Protein AF-A0A819NCM3-F1 (afdb_monomer_lite)

Radius of gyration: 20.57 Å; chains: 1; bounding box: 69×22×45 Å

pLDDT: mean 79.51, std 19.95, range [31.66, 98.12]

Secondary structure (DSSP, 8-state):
----HHHHHHHHHHHHHHHHHHHHHHHTT--S-S---------------HHHHHHHHHHHHHHHHHH-GGGHHHHHHHHHHHHHHS-HHHHHHHHHHHHHHHHHHHHHHHHHHHTT--TT-THHHHHHHHHHHHHHHHHHSHHHHHHHHHHTTHHHHHHHHHHHHHHHHHHTT--PPPTHHHHHHHHHHHHHHHHHHTT-

Sequence (200 aa):
LWDKPYLLKDHATKIINNILSILSHILSGETQKQIQEEEEEQQQQTFVSLEFFDNFINSIILKILDKLPDTIYKISELILTIIHHNDIKWCENFLEIIFNDIKTNYLLLIDLLNQQIFLNNHQNSLLFNRILLILLLFKEIPFPCLRITKKYSLINYFSILIHHTTKYLIQFNQKISPKWLTLIFLYIDLYENISLITKN

Structure (mmCIF, N/CA/C/O backbone):
data_AF-A0A819NCM3-F1
#
_entry.id   AF-A0A819NCM3-F1
#
loop_
_atom_site.group_PDB
_atom_site.id
_atom_site.type_symbol
_atom_site.label_atom_id
_atom_site.label_alt_id
_atom_site.label_comp_id
_atom_site.label_asym_id
_atom_site.label_entity_id
_atom_site.label_seq_id
_atom_site.pdbx_PDB_ins_code
_atom_site.Cartn_x
_atom_site.Cartn_y
_atom_site.Cartn_z
_atom_site.occupancy
_atom_site.B_iso_or_equiv
_atom_site.auth_seq_id
_atom_site.auth_comp_id
_atom_site.auth_asym_id
_atom_site.auth_atom_id
_atom_site.pdbx_PDB_model_num
ATOM 1 N N . LEU A 1 1 ? 24.711 3.964 20.908 1.00 43.12 1 LEU A N 1
ATOM 2 C CA . LEU A 1 1 ? 24.728 4.631 19.580 1.00 43.12 1 LEU A CA 1
ATOM 3 C C . LEU A 1 1 ? 23.326 4.794 18.956 1.00 43.12 1 LEU A C 1
ATOM 5 O O . LEU A 1 1 ? 23.245 5.199 17.806 1.00 43.12 1 LEU A O 1
ATOM 9 N N . TRP A 1 2 ? 22.230 4.577 19.703 1.00 33.44 2 TRP A N 1
ATOM 10 C CA . TRP A 1 2 ? 20.859 4.510 19.161 1.00 33.44 2 TRP A CA 1
ATOM 11 C C . TRP A 1 2 ? 19.913 5.646 19.620 1.00 33.44 2 TRP A C 1
ATOM 13 O O . TRP A 1 2 ? 18.722 5.578 19.351 1.00 33.44 2 TRP A O 1
ATOM 23 N N . ASP A 1 3 ? 20.419 6.715 20.250 1.00 38.44 3 ASP A N 1
ATOM 24 C CA . ASP A 1 3 ? 19.575 7.736 20.917 1.00 38.44 3 ASP A CA 1
ATOM 25 C C . ASP A 1 3 ? 19.406 9.061 20.149 1.00 38.44 3 ASP A C 1
ATOM 27 O O . ASP A 1 3 ? 19.014 10.080 20.717 1.00 38.44 3 ASP A O 1
ATOM 31 N N . LYS A 1 4 ? 19.730 9.103 18.851 1.00 44.00 4 LYS A N 1
ATOM 32 C CA . LYS A 1 4 ? 19.689 10.348 18.060 1.00 44.00 4 LYS A CA 1
ATOM 33 C C . LYS A 1 4 ? 18.962 10.141 16.725 1.00 44.00 4 LYS A C 1
ATOM 35 O O . LYS A 1 4 ? 19.617 9.877 15.716 1.00 44.00 4 LYS A O 1
ATOM 40 N N . PRO A 1 5 ? 17.623 10.284 16.686 1.00 50.31 5 PRO A N 1
ATOM 41 C CA . PRO A 1 5 ? 16.824 10.055 15.475 1.00 50.31 5 PRO A CA 1
ATOM 42 C C . PRO A 1 5 ? 17.210 10.969 14.298 1.00 50.31 5 PRO A C 1
ATOM 44 O O . PRO A 1 5 ? 17.092 10.565 13.145 1.00 50.31 5 PRO A O 1
ATOM 47 N N . TYR A 1 6 ? 17.753 12.161 14.571 1.00 53.78 6 TYR A N 1
ATOM 48 C CA . TYR A 1 6 ? 18.270 13.072 13.543 1.00 53.78 6 TYR A CA 1
ATOM 49 C C . TYR A 1 6 ? 19.524 12.535 12.835 1.00 53.78 6 TYR A C 1
ATOM 51 O O . TYR A 1 6 ? 19.621 12.637 11.618 1.00 53.78 6 TYR A O 1
ATOM 59 N N . LEU A 1 7 ? 20.437 11.875 13.558 1.00 55.22 7 LEU A N 1
ATOM 60 C CA . LEU A 1 7 ? 21.625 11.264 12.948 1.00 55.22 7 LEU A CA 1
ATOM 61 C C . LEU A 1 7 ? 21.254 10.071 12.065 1.00 55.22 7 LEU A C 1
ATOM 63 O O . LEU A 1 7 ? 21.847 9.891 11.006 1.00 55.22 7 LEU A O 1
ATOM 67 N N . LEU A 1 8 ? 20.251 9.283 12.471 1.00 57.38 8 LEU A N 1
ATOM 68 C CA . LEU A 1 8 ? 19.713 8.199 11.645 1.00 57.38 8 LEU A CA 1
ATOM 69 C C . LEU A 1 8 ? 19.095 8.736 10.349 1.00 57.38 8 LEU A C 1
ATOM 71 O O . LEU A 1 8 ? 19.326 8.173 9.280 1.00 57.38 8 LEU A O 1
ATOM 75 N N . LYS A 1 9 ? 18.349 9.843 10.438 1.00 62.84 9 LYS A N 1
ATOM 76 C CA . LYS A 1 9 ? 17.746 10.512 9.282 1.00 62.84 9 LYS A CA 1
ATOM 77 C C . LYS A 1 9 ? 18.804 11.058 8.324 1.00 62.84 9 LYS A C 1
ATOM 79 O O . LYS A 1 9 ? 18.693 10.826 7.121 1.00 62.84 9 LYS A O 1
ATOM 84 N N . ASP A 1 10 ? 19.843 11.713 8.835 1.00 68.06 10 ASP A N 1
ATOM 85 C CA . ASP A 1 10 ? 20.939 12.237 8.014 1.00 68.06 10 ASP A CA 1
ATOM 86 C C . ASP A 1 10 ? 21.739 11.115 7.351 1.00 68.06 10 ASP A C 1
ATOM 88 O O . ASP A 1 10 ? 22.035 11.187 6.159 1.00 68.06 10 ASP A O 1
ATOM 92 N N . HIS A 1 11 ? 22.045 10.042 8.086 1.00 66.31 11 HIS A N 1
ATOM 93 C CA . HIS A 1 11 ? 22.743 8.883 7.531 1.00 66.31 11 HIS A CA 1
ATOM 94 C C . HIS A 1 11 ? 21.926 8.176 6.455 1.00 66.31 11 HIS A C 1
ATOM 96 O O . HIS A 1 11 ? 22.455 7.889 5.386 1.00 66.31 11 HIS A O 1
ATOM 102 N N . ALA A 1 12 ? 20.643 7.923 6.694 1.00 61.25 12 ALA A N 1
ATOM 103 C CA . ALA A 1 12 ? 19.793 7.290 5.699 1.00 61.25 12 ALA A CA 1
ATOM 104 C C . ALA A 1 12 ? 19.570 8.181 4.479 1.00 61.25 12 ALA A C 1
ATOM 106 O O . ALA A 1 12 ? 19.588 7.691 3.357 1.00 61.25 12 ALA A O 1
ATOM 107 N N . THR A 1 13 ? 19.440 9.494 4.675 1.00 66.62 13 THR A N 1
ATOM 108 C CA . THR A 1 13 ? 19.369 10.444 3.563 1.00 66.62 13 THR A CA 1
ATOM 109 C C . THR A 1 13 ? 20.655 10.425 2.743 1.00 66.62 13 THR A C 1
ATOM 111 O O . THR A 1 13 ? 20.585 10.402 1.520 1.00 66.62 13 THR A O 1
ATOM 114 N N . LYS A 1 14 ? 21.826 10.370 3.391 1.00 71.69 14 LYS A N 1
ATOM 115 C CA . LYS A 1 14 ? 23.115 10.197 2.706 1.00 71.69 14 LYS A CA 1
ATOM 116 C C . LYS A 1 14 ? 23.195 8.867 1.961 1.00 71.69 14 LYS A C 1
ATOM 118 O O . LYS A 1 14 ? 23.654 8.859 0.831 1.00 71.69 14 LYS A O 1
ATOM 123 N N . ILE A 1 15 ? 22.721 7.767 2.547 1.00 70.00 15 ILE A N 1
ATOM 124 C CA . ILE A 1 15 ? 22.694 6.451 1.890 1.00 70.00 15 ILE A CA 1
ATOM 125 C C . ILE A 1 15 ? 21.784 6.479 0.658 1.00 70.00 15 ILE A C 1
ATOM 127 O O . ILE A 1 15 ? 22.209 6.050 -0.408 1.00 70.00 15 ILE A O 1
ATOM 131 N N . ILE A 1 16 ? 20.571 7.026 0.775 1.00 68.25 16 ILE A N 1
ATOM 132 C CA . ILE A 1 16 ? 19.628 7.157 -0.345 1.00 68.25 16 ILE A CA 1
ATOM 133 C C . ILE A 1 16 ? 20.226 8.043 -1.440 1.00 68.25 16 ILE A C 1
ATOM 135 O O . ILE A 1 16 ? 20.212 7.658 -2.603 1.00 68.25 16 ILE A O 1
ATOM 139 N N . ASN A 1 17 ? 20.805 9.190 -1.077 1.00 71.62 17 ASN A N 1
ATOM 140 C CA . ASN A 1 17 ? 21.459 10.082 -2.031 1.00 71.62 17 ASN A CA 1
ATOM 141 C C . ASN A 1 17 ? 22.676 9.419 -2.696 1.00 71.62 17 ASN A C 1
ATOM 143 O O . ASN A 1 17 ? 22.872 9.592 -3.892 1.00 71.62 17 ASN A O 1
ATOM 147 N N . ASN A 1 18 ? 23.471 8.642 -1.955 1.00 71.81 18 ASN A N 1
ATOM 148 C CA . ASN A 1 18 ? 24.594 7.890 -2.513 1.00 71.81 18 ASN A CA 1
ATOM 149 C C . ASN A 1 18 ? 24.108 6.809 -3.478 1.00 71.81 18 ASN A C 1
ATOM 151 O O . ASN A 1 18 ? 24.693 6.658 -4.541 1.00 71.81 18 ASN A O 1
ATOM 155 N N . ILE A 1 19 ? 23.032 6.087 -3.151 1.00 68.06 19 ILE A N 1
ATOM 156 C CA . ILE A 1 19 ? 22.431 5.106 -4.062 1.00 68.06 19 ILE A CA 1
ATOM 157 C C . ILE A 1 19 ? 21.901 5.803 -5.318 1.00 68.06 19 ILE A C 1
ATOM 159 O O . ILE A 1 19 ? 22.178 5.340 -6.416 1.00 68.06 19 ILE A O 1
ATOM 163 N N . LEU A 1 20 ? 21.194 6.928 -5.176 1.00 65.44 20 LEU A N 1
ATOM 164 C CA . LEU A 1 20 ? 20.716 7.729 -6.306 1.00 65.44 20 LEU A CA 1
ATOM 165 C C . LEU A 1 20 ? 21.871 8.236 -7.170 1.00 65.44 20 LEU A C 1
ATOM 167 O O . LEU A 1 20 ? 21.776 8.182 -8.388 1.00 65.44 20 LEU A O 1
ATOM 171 N N . SER A 1 21 ? 22.966 8.682 -6.554 1.00 6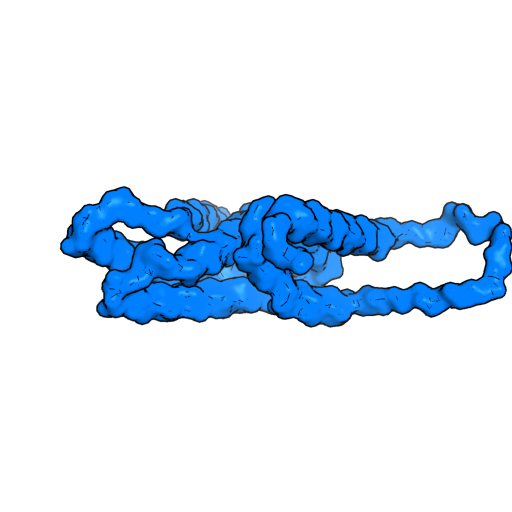8.69 21 SER A N 1
ATOM 172 C CA . SER A 1 21 ? 24.174 9.117 -7.257 1.00 68.69 21 SER A CA 1
ATOM 173 C C . SER A 1 21 ? 24.831 7.955 -8.004 1.00 68.69 21 SER A C 1
ATOM 175 O O . SER A 1 21 ? 25.064 8.067 -9.203 1.00 68.69 21 SER A O 1
ATOM 177 N N . ILE A 1 22 ? 25.051 6.815 -7.343 1.00 66.56 22 ILE A N 1
ATOM 178 C CA . ILE A 1 22 ? 25.608 5.606 -7.965 1.00 66.56 22 ILE A CA 1
ATOM 179 C C . ILE A 1 22 ? 24.730 5.154 -9.133 1.00 66.56 22 ILE A C 1
ATOM 181 O O . ILE A 1 22 ? 25.246 4.907 -10.217 1.00 66.56 22 ILE A O 1
ATOM 185 N N . LEU A 1 23 ? 23.409 5.108 -8.947 1.00 60.19 23 LEU A N 1
ATOM 186 C CA . LEU A 1 23 ? 22.478 4.793 -10.024 1.00 60.19 23 LEU A CA 1
ATOM 187 C C . LEU A 1 23 ? 22.585 5.829 -11.138 1.00 60.19 23 LEU A C 1
ATOM 189 O O . LEU A 1 23 ? 22.769 5.440 -12.277 1.00 60.19 23 LEU A O 1
ATOM 193 N N . SER A 1 24 ? 22.577 7.128 -10.842 1.00 61.88 24 SER A N 1
ATOM 194 C CA . SER A 1 24 ? 22.711 8.157 -11.878 1.00 61.88 24 SER A CA 1
ATOM 195 C C . SER A 1 24 ? 23.984 7.989 -12.712 1.00 61.88 24 SER A C 1
ATOM 197 O O . SER A 1 24 ? 23.899 8.115 -13.924 1.00 61.88 24 SER A O 1
ATOM 199 N N . HIS A 1 25 ? 25.109 7.604 -12.097 1.00 61.44 25 HIS A N 1
ATOM 200 C CA . HIS A 1 25 ? 26.375 7.330 -12.786 1.00 61.44 25 HIS A CA 1
ATOM 201 C C . HIS A 1 25 ? 26.352 6.032 -13.607 1.00 61.44 25 HIS A C 1
ATOM 203 O O . HIS A 1 25 ? 26.898 5.984 -14.705 1.00 61.44 25 HIS A O 1
ATOM 209 N N . ILE A 1 26 ? 25.713 4.976 -13.098 1.00 57.31 26 ILE A N 1
ATOM 210 C CA . ILE A 1 26 ? 25.532 3.713 -13.833 1.00 57.31 26 ILE A CA 1
ATOM 211 C C . ILE A 1 26 ? 24.613 3.927 -15.046 1.00 57.31 26 ILE A C 1
ATOM 213 O O . ILE A 1 26 ? 24.826 3.344 -16.106 1.00 57.31 26 ILE A O 1
ATOM 217 N N . LEU A 1 27 ? 23.595 4.771 -14.889 1.00 48.66 27 LEU A N 1
ATOM 218 C CA . LEU A 1 27 ? 22.534 5.007 -15.863 1.00 48.66 27 LEU A CA 1
ATOM 219 C C . LEU A 1 27 ? 22.903 6.073 -16.902 1.00 48.66 27 LEU A C 1
ATOM 221 O O . LEU A 1 27 ? 22.412 6.009 -18.027 1.00 48.66 27 LEU A O 1
ATOM 225 N N . SER A 1 28 ? 23.773 7.028 -16.559 1.00 48.69 28 SER A N 1
ATOM 226 C CA . SER A 1 28 ? 24.255 8.061 -17.481 1.00 48.69 28 SER A CA 1
ATOM 227 C C . SER A 1 28 ? 25.276 7.550 -18.492 1.00 48.69 28 SER A C 1
ATOM 229 O O . SER A 1 28 ? 25.555 8.274 -19.444 1.00 48.69 28 SER A O 1
ATOM 231 N N . GLY A 1 29 ? 25.797 6.326 -18.322 1.00 47.09 29 GLY A N 1
ATOM 232 C CA . GLY A 1 29 ? 26.704 5.693 -19.274 1.00 47.09 29 GLY A CA 1
ATOM 233 C C . GLY A 1 29 ? 27.791 6.655 -19.735 1.00 47.09 29 GLY A C 1
ATOM 234 O O . GLY A 1 29 ? 27.845 6.980 -20.920 1.00 47.09 29 GLY A O 1
ATOM 235 N N . GLU A 1 30 ? 28.625 7.155 -18.818 1.00 38.56 30 GLU A N 1
ATOM 236 C CA . GLU A 1 30 ? 29.796 7.933 -19.217 1.00 38.56 30 GLU A CA 1
ATOM 237 C C . GLU A 1 30 ? 30.725 7.030 -20.038 1.00 38.56 30 GLU A C 1
ATOM 239 O O . GLU A 1 30 ? 31.551 6.272 -19.530 1.00 38.56 30 GLU A O 1
ATOM 244 N N . THR A 1 31 ? 30.543 7.101 -21.357 1.00 34.91 31 THR A N 1
ATOM 245 C CA . THR A 1 31 ? 31.517 6.710 -22.362 1.00 34.91 31 THR A CA 1
ATOM 246 C C . THR A 1 31 ? 32.878 7.231 -21.940 1.00 34.91 31 THR A C 1
ATOM 248 O O . THR A 1 31 ? 33.072 8.436 -21.783 1.00 34.91 31 THR A O 1
ATOM 251 N N . GLN A 1 32 ? 33.819 6.301 -21.820 1.00 42.97 32 GLN A N 1
ATOM 252 C CA . GLN A 1 32 ? 35.252 6.539 -21.838 1.00 42.97 32 GLN A CA 1
ATOM 253 C C . GLN A 1 32 ? 35.601 7.678 -22.807 1.00 42.97 32 GLN A C 1
ATOM 255 O O . GLN A 1 32 ? 35.541 7.493 -24.023 1.00 42.97 32 GLN A O 1
ATOM 260 N N . LYS A 1 33 ? 35.955 8.847 -22.268 1.00 38.44 33 LYS A N 1
ATOM 261 C CA . LYS A 1 33 ? 36.868 9.835 -22.864 1.00 38.44 33 LYS A CA 1
ATOM 262 C C . LYS A 1 33 ? 37.048 10.997 -21.892 1.00 38.44 33 LYS A C 1
ATOM 264 O O . LYS A 1 33 ? 36.369 12.006 -22.008 1.00 38.44 33 LYS A O 1
ATOM 269 N N . GLN A 1 34 ? 37.969 10.811 -20.948 1.00 33.88 34 GLN A N 1
ATOM 270 C CA . GLN A 1 34 ? 38.986 11.788 -20.516 1.00 33.88 34 GLN A CA 1
ATOM 271 C C . GLN A 1 34 ? 39.590 11.374 -19.168 1.00 33.88 34 GLN A C 1
ATOM 273 O O . GLN A 1 34 ? 39.488 12.120 -18.210 1.00 33.88 34 GLN A O 1
ATOM 278 N N . ILE A 1 35 ? 40.239 10.204 -19.101 1.00 32.66 35 ILE A N 1
ATOM 279 C CA . ILE A 1 35 ? 41.401 9.984 -18.220 1.00 32.66 35 ILE A CA 1
ATOM 280 C C . ILE A 1 35 ? 42.334 8.990 -18.942 1.00 32.66 35 ILE A C 1
ATOM 282 O O . ILE A 1 35 ? 42.279 7.783 -18.739 1.00 32.66 35 ILE A O 1
ATOM 286 N N . GLN A 1 36 ? 43.106 9.506 -19.896 1.00 34.56 36 GLN A N 1
ATOM 287 C CA . GLN A 1 36 ? 44.465 9.033 -20.192 1.00 34.56 36 GLN A CA 1
ATOM 288 C C . GLN A 1 36 ? 45.352 9.923 -19.309 1.00 34.56 36 GLN A C 1
ATOM 290 O O . GLN A 1 36 ? 45.121 11.128 -19.304 1.00 34.56 36 GLN A O 1
ATOM 295 N N . GLU A 1 37 ? 46.297 9.493 -18.492 1.00 39.44 37 GLU A N 1
ATOM 296 C CA . GLU A 1 37 ? 47.007 8.243 -18.246 1.00 39.44 37 GLU A CA 1
ATOM 297 C C . GLU A 1 37 ? 47.446 8.325 -16.776 1.00 39.44 37 GLU A C 1
ATOM 299 O O . GLU A 1 37 ? 47.848 9.401 -16.347 1.00 39.44 37 GLU A O 1
ATOM 304 N N . GLU A 1 38 ? 47.339 7.233 -16.020 1.00 31.66 38 GLU A N 1
ATOM 305 C CA . GLU A 1 38 ? 48.323 6.812 -15.006 1.00 31.66 38 GLU A CA 1
ATOM 306 C C . GLU A 1 38 ? 47.836 5.491 -14.381 1.00 31.66 38 GLU A C 1
ATOM 308 O O . GLU A 1 38 ? 46.949 5.446 -13.533 1.00 31.66 38 GLU A O 1
ATOM 313 N N . GLU A 1 39 ? 48.384 4.417 -14.950 1.00 34.91 39 GLU A N 1
ATOM 314 C CA . GLU A 1 39 ? 48.887 3.218 -14.268 1.00 34.91 39 GLU A CA 1
ATOM 315 C C . GLU A 1 39 ? 47.910 2.380 -13.419 1.00 34.91 39 GLU A C 1
ATOM 317 O O . GLU A 1 39 ? 47.653 2.599 -12.240 1.00 34.91 39 GLU A O 1
ATOM 322 N N . GLU A 1 40 ? 47.392 1.349 -14.094 1.00 42.91 40 GLU A N 1
ATOM 323 C CA . GLU A 1 40 ? 47.398 -0.056 -13.666 1.00 42.91 40 GLU A CA 1
ATOM 324 C C . GLU A 1 40 ? 47.739 -0.329 -12.191 1.00 42.91 40 GLU A C 1
ATOM 326 O O . GLU A 1 40 ? 48.886 -0.576 -11.850 1.00 42.91 40 GLU A O 1
ATOM 331 N N . GLU A 1 41 ? 46.716 -0.408 -11.337 1.00 36.41 41 GLU A N 1
ATOM 332 C CA . GLU A 1 41 ? 46.519 -1.516 -10.395 1.00 36.41 41 GLU A CA 1
ATOM 333 C C . GLU A 1 41 ? 45.151 -1.377 -9.693 1.00 36.41 41 GLU A C 1
ATOM 335 O O . GLU A 1 41 ? 44.811 -0.351 -9.116 1.00 36.41 41 GLU A O 1
ATOM 340 N N . GLN A 1 42 ? 44.359 -2.456 -9.734 1.00 33.75 42 GLN A N 1
ATOM 341 C CA . GLN A 1 42 ? 43.110 -2.667 -8.977 1.00 33.75 42 GLN A CA 1
ATOM 342 C C . GLN A 1 42 ? 41.847 -1.911 -9.433 1.00 33.75 42 GLN A C 1
ATOM 344 O O . GLN A 1 42 ? 41.177 -1.243 -8.650 1.00 33.75 42 GLN A O 1
ATOM 349 N N . GLN A 1 43 ? 41.391 -2.156 -10.663 1.00 32.59 43 GLN A N 1
ATOM 350 C CA . GLN A 1 43 ? 39.970 -1.996 -10.997 1.00 32.59 43 GLN A CA 1
ATOM 351 C C . GLN A 1 43 ? 39.279 -3.358 -11.092 1.00 32.59 43 GLN A C 1
ATOM 353 O O . GLN A 1 43 ? 38.873 -3.811 -12.157 1.00 32.59 43 GLN A O 1
ATOM 358 N N . GLN A 1 44 ? 39.053 -3.987 -9.938 1.00 34.25 44 GLN A N 1
ATOM 359 C CA . GLN A 1 44 ? 37.797 -4.714 -9.760 1.00 34.25 44 GLN A CA 1
ATOM 360 C C . GLN A 1 44 ? 36.719 -3.666 -9.461 1.00 34.25 44 GLN A C 1
ATOM 362 O O . GLN A 1 44 ? 36.246 -3.540 -8.335 1.00 34.25 44 GLN A O 1
ATOM 367 N N . GLN A 1 45 ? 36.345 -2.872 -10.469 1.00 37.97 45 GLN A N 1
ATOM 368 C CA . GLN A 1 45 ? 35.040 -2.225 -10.451 1.00 37.97 45 GLN A CA 1
ATOM 369 C C . GLN A 1 45 ? 34.027 -3.362 -10.551 1.00 37.97 45 GLN A C 1
ATOM 371 O O . GLN A 1 45 ? 33.683 -3.825 -11.636 1.00 37.97 45 GLN A O 1
ATOM 376 N N . THR A 1 46 ? 33.615 -3.891 -9.400 1.00 32.19 46 THR A N 1
ATOM 377 C CA . THR A 1 46 ? 32.464 -4.778 -9.303 1.00 32.19 46 THR A CA 1
ATOM 378 C C . THR A 1 46 ? 31.281 -4.018 -9.873 1.00 32.19 46 THR A C 1
ATOM 380 O O . THR A 1 46 ? 30.711 -3.158 -9.205 1.00 32.19 46 THR A O 1
ATOM 383 N N . PHE A 1 47 ? 30.950 -4.311 -11.128 1.00 40.19 47 PHE A N 1
ATOM 384 C CA . PHE A 1 47 ? 29.661 -4.018 -11.719 1.00 40.19 47 PHE A CA 1
ATOM 385 C C . PHE A 1 47 ? 28.621 -4.627 -10.778 1.00 40.19 47 PHE A C 1
ATOM 387 O O . PHE A 1 47 ? 28.426 -5.843 -10.752 1.00 40.19 47 PHE A O 1
ATOM 394 N N . VAL A 1 48 ? 28.048 -3.804 -9.899 1.00 45.09 48 VAL A N 1
ATOM 395 C CA . VAL A 1 48 ? 26.979 -4.240 -9.007 1.00 45.09 48 VAL A CA 1
ATOM 396 C C . VAL A 1 48 ? 25.805 -4.545 -9.926 1.00 45.09 48 VAL A C 1
ATOM 398 O O . VAL A 1 48 ? 25.209 -3.633 -10.495 1.00 45.09 48 VAL A O 1
ATOM 401 N N . SER A 1 49 ? 25.550 -5.832 -10.160 1.00 53.22 49 SER A N 1
ATOM 402 C CA . SER A 1 49 ? 24.515 -6.274 -11.088 1.00 53.22 49 SER A CA 1
ATOM 403 C C . SER A 1 49 ? 23.152 -5.736 -10.652 1.00 53.22 49 SER A C 1
ATOM 405 O O . SER A 1 49 ? 22.877 -5.605 -9.457 1.00 53.22 49 SER A O 1
ATOM 407 N N . LEU A 1 50 ? 22.270 -5.454 -11.615 1.00 55.50 50 LEU A N 1
ATOM 408 C CA . LEU A 1 50 ? 20.880 -5.090 -11.319 1.00 55.50 50 LEU A CA 1
ATOM 409 C C . LEU A 1 50 ? 20.205 -6.110 -10.379 1.00 55.50 50 LEU A C 1
ATOM 411 O O . LEU A 1 50 ? 19.465 -5.712 -9.490 1.00 55.50 50 LEU A O 1
ATOM 415 N N . GLU A 1 51 ? 20.556 -7.396 -10.470 1.00 55.84 51 GLU A N 1
ATOM 416 C CA . GLU A 1 51 ? 20.064 -8.446 -9.562 1.00 55.84 51 GLU A CA 1
ATOM 417 C C . GLU A 1 51 ? 20.412 -8.210 -8.079 1.00 55.84 51 GLU A C 1
ATOM 419 O O . GLU A 1 51 ? 19.636 -8.563 -7.185 1.00 55.84 51 GLU A O 1
ATOM 424 N N . PHE A 1 52 ? 21.571 -7.612 -7.780 1.00 57.12 52 PHE A N 1
ATOM 425 C CA . PHE A 1 52 ? 21.918 -7.223 -6.411 1.00 57.12 52 PHE A CA 1
ATOM 426 C C . PHE A 1 52 ? 20.994 -6.108 -5.916 1.00 57.12 52 PHE A C 1
ATOM 428 O O . PHE A 1 52 ? 20.523 -6.149 -4.775 1.00 57.12 52 PHE A O 1
ATOM 435 N N . PHE A 1 53 ? 20.688 -5.143 -6.787 1.00 64.06 53 PHE A N 1
ATOM 436 C CA . PHE A 1 53 ? 19.723 -4.094 -6.488 1.00 64.06 53 PHE A CA 1
ATOM 437 C C . PHE A 1 53 ? 18.315 -4.659 -6.319 1.00 64.06 53 PHE A C 1
ATOM 439 O O . PHE A 1 53 ? 17.650 -4.283 -5.367 1.00 64.06 53 PHE A O 1
ATOM 446 N N . ASP A 1 54 ? 17.881 -5.625 -7.119 1.00 64.62 54 ASP A N 1
ATOM 447 C CA . ASP A 1 54 ? 16.546 -6.224 -7.005 1.00 64.62 54 ASP A CA 1
ATOM 448 C C . ASP A 1 54 ? 16.319 -6.879 -5.639 1.00 64.62 54 ASP A C 1
ATOM 450 O O . ASP A 1 54 ? 15.311 -6.638 -4.967 1.00 64.62 54 ASP A O 1
ATOM 454 N N . ASN A 1 55 ? 17.300 -7.651 -5.170 1.00 60.06 55 ASN A N 1
ATOM 455 C CA . ASN A 1 55 ? 17.256 -8.278 -3.850 1.00 60.06 55 ASN A CA 1
ATOM 456 C C . ASN A 1 55 ? 17.346 -7.249 -2.711 1.00 60.06 55 ASN A C 1
ATOM 458 O O . ASN A 1 55 ? 16.675 -7.390 -1.681 1.00 60.06 55 ASN A O 1
ATOM 462 N N . PHE A 1 56 ? 18.139 -6.192 -2.894 1.00 64.56 56 PHE A N 1
ATOM 463 C CA . PHE A 1 56 ? 18.234 -5.078 -1.953 1.00 64.56 56 PHE A CA 1
ATOM 464 C C . PHE A 1 56 ? 16.900 -4.318 -1.857 1.00 64.56 56 PHE A C 1
ATOM 466 O O . PHE A 1 56 ? 16.355 -4.132 -0.770 1.00 64.56 56 PHE A O 1
ATOM 473 N N . ILE A 1 57 ? 16.314 -3.950 -2.991 1.00 68.75 57 ILE A N 1
ATOM 474 C CA . ILE A 1 57 ? 15.086 -3.163 -3.111 1.00 68.75 57 ILE A CA 1
ATOM 475 C C . ILE A 1 57 ? 13.898 -3.912 -2.506 1.00 68.75 57 ILE A C 1
ATOM 477 O O . ILE A 1 57 ? 13.201 -3.368 -1.645 1.00 68.75 57 ILE A O 1
ATOM 481 N N . ASN A 1 58 ? 13.734 -5.187 -2.858 1.00 66.56 58 ASN A N 1
ATOM 482 C CA . ASN A 1 58 ? 12.618 -6.010 -2.394 1.00 66.56 58 ASN A CA 1
ATOM 483 C C . ASN A 1 58 ? 12.655 -6.285 -0.882 1.00 66.56 58 ASN A C 1
ATOM 485 O O . ASN A 1 58 ? 11.608 -6.471 -0.263 1.00 66.56 58 ASN A O 1
ATOM 489 N N . SER A 1 59 ? 13.839 -6.289 -0.260 1.00 66.62 59 SER A N 1
ATOM 490 C CA . SER A 1 59 ? 13.996 -6.644 1.157 1.00 66.62 59 SER A CA 1
ATOM 491 C C . SER A 1 59 ? 14.176 -5.452 2.105 1.00 66.62 59 SER A C 1
ATOM 493 O O . SER A 1 59 ? 13.907 -5.591 3.306 1.00 66.62 59 SER A O 1
ATOM 495 N N . ILE A 1 60 ? 14.634 -4.297 1.603 1.00 75.38 60 ILE A N 1
ATOM 496 C CA . ILE A 1 60 ? 15.083 -3.170 2.434 1.00 75.38 60 ILE A CA 1
ATOM 497 C C . ILE A 1 60 ? 14.221 -1.917 2.259 1.00 75.38 60 ILE A C 1
ATOM 499 O O . ILE A 1 60 ? 14.022 -1.224 3.255 1.00 75.38 60 ILE A O 1
ATOM 503 N N . ILE A 1 61 ? 13.637 -1.633 1.086 1.00 81.62 61 ILE A N 1
ATOM 504 C CA . ILE A 1 61 ? 12.873 -0.384 0.879 1.00 81.62 61 ILE A CA 1
ATOM 505 C C . ILE A 1 61 ? 11.733 -0.230 1.883 1.00 81.62 61 ILE A C 1
ATOM 507 O O . ILE A 1 61 ? 11.620 0.812 2.529 1.00 81.62 61 ILE A O 1
ATOM 511 N N . LEU A 1 62 ? 10.917 -1.272 2.058 1.00 83.62 62 LEU A N 1
ATOM 512 C CA . LEU A 1 62 ? 9.788 -1.212 2.987 1.00 83.62 62 LEU A CA 1
ATOM 513 C C . LEU A 1 62 ? 10.272 -1.041 4.434 1.00 83.62 62 LEU A C 1
ATOM 515 O O . LEU A 1 62 ? 9.702 -0.259 5.186 1.00 83.62 62 LEU A O 1
ATOM 519 N N . LYS A 1 63 ? 11.391 -1.680 4.800 1.00 83.75 63 LYS A N 1
ATOM 520 C CA . LYS A 1 63 ? 11.999 -1.540 6.132 1.00 83.75 63 LYS A CA 1
ATOM 521 C C . LYS A 1 63 ? 12.570 -0.143 6.371 1.00 83.75 63 LYS A C 1
ATOM 523 O O . LYS A 1 63 ? 12.453 0.372 7.481 1.00 83.75 63 LYS A O 1
ATOM 528 N N . ILE A 1 64 ? 13.193 0.475 5.364 1.00 82.56 64 ILE A N 1
ATOM 529 C CA . ILE A 1 64 ? 13.658 1.866 5.459 1.00 82.56 64 ILE A CA 1
ATOM 530 C C . ILE A 1 64 ? 12.453 2.775 5.654 1.00 82.56 64 ILE A C 1
ATOM 532 O O . ILE A 1 64 ? 12.464 3.607 6.559 1.00 82.56 64 ILE A O 1
ATOM 536 N N . LEU A 1 65 ? 11.402 2.577 4.860 1.00 85.75 65 LEU A N 1
ATOM 537 C CA . LEU A 1 65 ? 10.195 3.383 4.938 1.00 85.75 65 LEU A CA 1
ATOM 538 C C . LEU A 1 65 ? 9.514 3.284 6.315 1.00 85.75 65 LEU A C 1
ATOM 540 O O . LEU A 1 65 ? 9.010 4.281 6.828 1.00 85.75 65 LEU A O 1
ATOM 544 N N . ASP A 1 66 ? 9.572 2.116 6.956 1.00 85.81 66 ASP A N 1
ATOM 545 C CA . ASP A 1 66 ? 9.071 1.905 8.321 1.00 85.81 66 ASP A CA 1
ATOM 546 C C . ASP A 1 66 ? 9.826 2.691 9.373 1.00 85.81 66 ASP A C 1
ATOM 548 O O . ASP A 1 66 ? 9.238 3.189 10.333 1.00 85.81 66 ASP A O 1
ATOM 552 N N . LYS A 1 67 ? 11.143 2.790 9.213 1.00 82.38 67 LYS A N 1
ATOM 553 C CA . LYS A 1 67 ? 11.995 3.511 10.156 1.00 82.38 67 LYS A CA 1
ATOM 554 C C . LYS A 1 67 ? 12.017 5.008 9.879 1.00 82.38 67 LYS A C 1
ATOM 556 O O . LYS A 1 67 ? 12.237 5.779 10.808 1.00 82.38 67 LYS A O 1
ATOM 561 N N . LEU A 1 68 ? 11.822 5.413 8.627 1.00 84.12 68 LEU A N 1
ATOM 562 C CA . LEU A 1 68 ? 12.040 6.775 8.149 1.00 84.12 68 LEU A CA 1
ATOM 563 C C . LEU A 1 68 ? 10.946 7.202 7.154 1.00 84.12 68 LEU A C 1
ATOM 565 O O . LEU A 1 68 ? 11.237 7.419 5.975 1.00 84.12 68 LEU A O 1
ATOM 569 N N . PRO A 1 69 ? 9.694 7.382 7.608 1.00 82.38 69 PRO A N 1
ATOM 570 C CA . PRO A 1 69 ? 8.566 7.733 6.737 1.00 82.38 69 PRO A CA 1
ATOM 571 C C . PRO A 1 69 ? 8.773 9.054 5.980 1.00 82.38 69 PRO A C 1
ATOM 573 O O . PRO A 1 69 ? 8.310 9.203 4.854 1.00 82.38 69 PRO A O 1
ATOM 576 N N . ASP A 1 7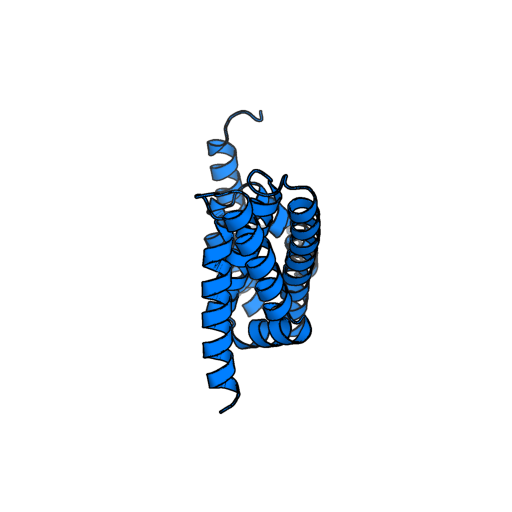0 ? 9.544 9.987 6.545 1.00 82.62 70 ASP A N 1
ATOM 577 C CA . ASP A 1 70 ? 9.881 11.269 5.910 1.00 82.62 70 ASP A CA 1
ATOM 578 C C . ASP A 1 70 ? 10.664 11.112 4.593 1.00 82.62 70 ASP A C 1
ATOM 580 O O . ASP A 1 70 ? 10.759 12.053 3.807 1.00 82.62 70 ASP A O 1
ATOM 584 N N . THR A 1 71 ? 11.253 9.938 4.348 1.00 85.38 71 THR A N 1
ATOM 585 C CA . THR A 1 71 ? 12.028 9.652 3.132 1.00 85.38 71 THR A CA 1
ATOM 586 C C . THR A 1 71 ? 11.168 9.171 1.966 1.00 85.38 71 THR A C 1
ATOM 588 O O . THR A 1 71 ? 11.703 8.959 0.882 1.00 85.38 71 THR A O 1
ATOM 591 N N . ILE A 1 72 ? 9.849 9.042 2.148 1.00 89.69 72 ILE A N 1
ATOM 592 C CA . ILE A 1 72 ? 8.952 8.407 1.176 1.00 89.69 72 ILE A CA 1
ATOM 593 C C . ILE A 1 72 ? 9.028 8.997 -0.235 1.00 89.69 72 ILE A C 1
ATOM 595 O O . ILE A 1 72 ? 9.051 8.233 -1.190 1.00 89.69 72 ILE A O 1
ATOM 599 N N . TYR A 1 73 ? 9.148 10.321 -0.369 1.00 89.00 73 TYR A N 1
ATOM 600 C CA . TYR A 1 73 ? 9.261 10.980 -1.675 1.00 89.00 73 TYR A CA 1
ATOM 601 C C . TYR A 1 73 ? 10.578 10.635 -2.386 1.00 89.00 73 TYR A C 1
ATOM 603 O O . TYR A 1 73 ? 10.590 10.337 -3.576 1.00 89.00 73 TYR A O 1
ATOM 611 N N . LYS A 1 74 ? 11.688 10.575 -1.640 1.00 86.25 74 LYS A N 1
ATOM 612 C CA . LYS A 1 74 ? 12.990 10.166 -2.191 1.00 86.25 74 LYS A CA 1
ATOM 613 C C . LYS A 1 74 ? 13.011 8.684 -2.543 1.00 86.25 74 LYS A C 1
ATOM 615 O O . LYS A 1 74 ? 13.606 8.285 -3.535 1.00 86.25 74 LYS A O 1
ATOM 620 N N . ILE A 1 75 ? 12.358 7.864 -1.721 1.00 86.94 75 ILE A N 1
ATOM 621 C CA . ILE A 1 75 ? 12.184 6.437 -1.988 1.00 86.94 75 ILE A CA 1
ATOM 622 C C . ILE A 1 75 ? 11.341 6.235 -3.250 1.00 86.94 75 ILE A C 1
ATOM 624 O O . ILE A 1 75 ? 11.709 5.408 -4.077 1.00 86.94 75 ILE A O 1
ATOM 628 N N . SER A 1 76 ? 10.251 6.988 -3.437 1.00 91.00 76 SER A N 1
ATOM 629 C CA . SER A 1 76 ? 9.450 6.891 -4.661 1.00 91.00 76 SER A CA 1
ATOM 630 C C . SER A 1 76 ? 10.235 7.324 -5.894 1.00 91.00 76 SER A C 1
ATOM 632 O O . SER A 1 76 ? 10.182 6.618 -6.891 1.00 91.00 76 SER A O 1
ATOM 634 N N . GLU A 1 77 ? 11.014 8.407 -5.823 1.00 88.19 77 GLU A N 1
ATOM 635 C CA . GLU A 1 77 ? 11.897 8.824 -6.925 1.00 88.19 77 GLU A CA 1
ATOM 636 C C . GLU A 1 77 ? 12.928 7.743 -7.264 1.00 88.19 77 GLU A C 1
ATOM 638 O O . GLU A 1 77 ? 13.088 7.381 -8.426 1.00 88.19 77 GLU A O 1
ATOM 643 N N . LEU A 1 78 ? 13.581 7.168 -6.250 1.00 84.50 78 LEU A N 1
ATOM 644 C CA . LEU A 1 78 ? 14.520 6.062 -6.424 1.00 84.50 78 LEU A CA 1
ATOM 645 C C . LEU A 1 78 ? 13.867 4.869 -7.131 1.00 84.50 78 LEU A C 1
ATOM 647 O O . LEU A 1 78 ? 14.428 4.333 -8.083 1.00 84.50 78 LEU A O 1
ATOM 651 N N . ILE A 1 79 ? 12.681 4.462 -6.677 1.00 86.38 79 ILE A N 1
ATOM 652 C CA . ILE A 1 79 ? 11.928 3.363 -7.287 1.00 86.38 79 ILE A CA 1
ATOM 653 C C . ILE A 1 79 ? 11.581 3.689 -8.735 1.00 86.38 79 ILE A C 1
ATOM 655 O O . ILE A 1 79 ? 11.750 2.830 -9.590 1.00 86.38 79 ILE A O 1
ATOM 659 N N . LEU A 1 80 ? 11.110 4.903 -9.024 1.00 87.94 80 LEU A N 1
ATOM 660 C CA . LEU A 1 80 ? 10.746 5.305 -10.382 1.00 87.94 80 LEU A CA 1
ATOM 661 C C . LEU A 1 80 ? 11.950 5.262 -11.313 1.00 87.94 80 LEU A C 1
ATOM 663 O O . LEU A 1 80 ? 11.849 4.683 -12.390 1.00 87.94 80 LEU A O 1
ATOM 667 N N . THR A 1 81 ? 13.100 5.772 -10.872 1.00 84.12 81 THR A N 1
ATOM 668 C CA . THR A 1 81 ? 14.358 5.651 -11.615 1.00 84.12 81 THR A CA 1
ATOM 669 C C . THR A 1 81 ? 14.649 4.187 -11.937 1.00 84.12 81 THR A C 1
ATOM 671 O O . THR A 1 81 ? 14.881 3.847 -13.091 1.00 84.12 81 THR A O 1
ATOM 674 N N . ILE A 1 82 ? 14.551 3.286 -10.956 1.00 81.38 82 ILE A N 1
ATOM 675 C CA . ILE A 1 82 ? 14.783 1.852 -11.182 1.00 81.38 82 ILE A CA 1
ATOM 676 C C . ILE A 1 82 ? 13.742 1.261 -12.147 1.00 81.38 82 ILE A C 1
ATOM 678 O O . ILE A 1 82 ? 14.113 0.507 -13.044 1.00 81.38 82 ILE A O 1
ATOM 682 N N . ILE A 1 83 ? 12.464 1.629 -12.020 1.00 84.56 83 ILE A N 1
ATOM 683 C CA . ILE A 1 83 ? 11.388 1.191 -12.922 1.00 84.56 83 ILE A CA 1
ATOM 684 C C . ILE A 1 83 ? 11.664 1.625 -14.362 1.00 84.56 83 ILE A C 1
ATOM 686 O O . ILE A 1 83 ? 11.461 0.828 -15.268 1.00 84.56 83 ILE A O 1
ATOM 690 N N . HIS A 1 84 ? 12.145 2.848 -14.587 1.00 81.50 84 HIS A N 1
ATOM 691 C CA . HIS A 1 84 ? 12.440 3.355 -15.930 1.00 81.50 84 HIS A CA 1
ATOM 692 C C . HIS A 1 84 ? 13.576 2.607 -16.635 1.00 81.50 84 HIS A C 1
ATOM 694 O O . HIS A 1 84 ? 13.634 2.614 -17.864 1.00 81.50 84 HIS A O 1
ATOM 700 N N . HIS A 1 85 ? 14.458 1.957 -15.878 1.00 77.56 85 HIS A N 1
ATOM 701 C CA . HIS A 1 85 ? 15.571 1.178 -16.421 1.00 77.56 85 HIS A CA 1
ATOM 702 C C . HIS A 1 85 ? 15.298 -0.316 -16.519 1.00 77.56 85 HIS A C 1
ATOM 704 O O . HIS A 1 85 ? 16.039 -1.029 -17.195 1.00 77.56 85 HIS A O 1
ATOM 710 N N . ASN A 1 86 ? 14.239 -0.783 -15.869 1.00 78.81 86 ASN A N 1
ATOM 711 C CA . ASN A 1 86 ? 13.817 -2.165 -15.934 1.00 78.81 86 ASN A CA 1
ATOM 712 C C . ASN A 1 86 ? 12.630 -2.344 -16.877 1.00 78.81 86 ASN A C 1
ATOM 714 O O . ASN A 1 86 ? 11.972 -1.397 -17.309 1.00 78.81 86 ASN A O 1
ATOM 718 N N . ASP A 1 87 ? 12.356 -3.597 -17.216 1.00 81.31 87 ASP A N 1
ATOM 719 C CA . ASP A 1 87 ? 11.203 -3.925 -18.030 1.00 81.31 87 ASP A CA 1
ATOM 720 C C . ASP A 1 87 ? 9.891 -3.852 -17.230 1.00 81.31 87 ASP A C 1
ATOM 722 O O . ASP A 1 87 ? 9.834 -3.770 -15.997 1.00 81.31 87 ASP A O 1
ATOM 726 N N . ILE A 1 88 ? 8.783 -3.909 -17.966 1.00 85.56 88 ILE A N 1
ATOM 727 C CA . ILE A 1 88 ? 7.444 -3.883 -17.378 1.00 85.56 88 ILE A CA 1
ATOM 728 C C . ILE A 1 88 ? 7.216 -5.037 -16.389 1.00 85.56 88 ILE A C 1
ATOM 730 O O . ILE A 1 88 ? 6.469 -4.880 -15.424 1.00 85.56 88 ILE A O 1
ATOM 734 N N . LYS A 1 89 ? 7.867 -6.185 -16.610 1.00 86.56 89 LYS A N 1
ATOM 735 C CA . LYS A 1 89 ? 7.747 -7.369 -15.760 1.00 86.56 89 LYS A CA 1
ATOM 736 C C . LYS A 1 89 ? 8.354 -7.113 -14.386 1.00 86.56 89 LYS A C 1
ATOM 738 O O . LYS A 1 89 ? 7.742 -7.461 -13.380 1.00 86.56 89 LYS A O 1
ATOM 743 N N . TRP A 1 90 ? 9.518 -6.474 -14.331 1.00 86.56 90 TRP A N 1
ATOM 744 C CA . TRP A 1 90 ? 10.123 -6.041 -13.079 1.00 86.56 90 TRP A CA 1
ATOM 745 C C . TRP A 1 90 ? 9.217 -5.074 -12.318 1.00 86.56 90 TRP A C 1
ATOM 747 O O . TRP A 1 90 ? 8.952 -5.278 -11.134 1.00 86.56 90 TRP A O 1
ATOM 757 N N . CYS A 1 91 ? 8.688 -4.061 -13.014 1.00 88.94 91 CYS A N 1
ATOM 758 C CA . CYS A 1 91 ? 7.773 -3.082 -12.429 1.00 88.94 91 CYS A CA 1
ATOM 759 C C . CYS A 1 91 ? 6.559 -3.771 -11.794 1.00 88.94 91 CYS A C 1
ATOM 761 O O . CYS A 1 91 ? 6.227 -3.506 -10.640 1.00 88.94 91 CYS A O 1
ATOM 763 N N . GLU A 1 92 ? 5.934 -4.704 -12.513 1.00 90.75 92 GLU A N 1
ATOM 764 C CA . GLU A 1 92 ? 4.832 -5.498 -11.976 1.00 90.75 92 GLU A CA 1
ATOM 765 C C . GLU A 1 92 ? 5.240 -6.324 -10.761 1.00 90.75 92 GLU A C 1
ATOM 767 O O . GLU A 1 92 ? 4.542 -6.266 -9.755 1.00 90.75 92 GLU A O 1
ATOM 772 N N . ASN A 1 93 ? 6.374 -7.028 -10.804 1.00 89.25 93 ASN A N 1
ATOM 773 C CA . ASN A 1 93 ? 6.854 -7.821 -9.670 1.00 89.25 93 ASN A CA 1
ATOM 774 C C . ASN A 1 93 ? 7.064 -6.956 -8.417 1.00 89.25 93 ASN A C 1
ATOM 776 O O . ASN A 1 93 ? 6.670 -7.342 -7.316 1.00 89.25 93 ASN A O 1
ATOM 780 N N . PHE A 1 94 ? 7.652 -5.770 -8.576 1.00 88.94 94 PHE A N 1
ATOM 781 C CA . PHE A 1 94 ? 7.850 -4.839 -7.471 1.00 88.94 94 PHE A CA 1
ATOM 782 C C . PHE A 1 94 ? 6.517 -4.324 -6.911 1.00 88.94 94 PHE A C 1
ATOM 784 O O . PHE A 1 94 ? 6.308 -4.300 -5.695 1.00 88.94 94 PHE A O 1
ATOM 791 N N . LEU A 1 95 ? 5.578 -3.959 -7.788 1.00 93.44 95 LEU A N 1
ATOM 792 C CA . LEU A 1 95 ? 4.230 -3.584 -7.371 1.00 93.44 95 LEU A CA 1
ATOM 793 C C . LEU A 1 95 ? 3.566 -4.744 -6.616 1.00 93.44 95 LEU A C 1
ATOM 795 O O . LEU A 1 95 ? 3.053 -4.534 -5.523 1.00 93.44 95 LEU A O 1
ATOM 799 N N . GLU A 1 96 ? 3.638 -5.979 -7.107 1.00 92.56 96 GLU A N 1
ATOM 800 C CA . GLU A 1 96 ? 3.086 -7.153 -6.420 1.00 92.56 96 GLU A CA 1
ATOM 801 C C . GLU A 1 96 ? 3.614 -7.316 -4.992 1.00 92.56 96 GLU A C 1
ATOM 803 O O . GLU A 1 96 ? 2.839 -7.648 -4.092 1.00 92.56 96 GLU A O 1
ATOM 808 N N . ILE A 1 97 ? 4.893 -7.023 -4.747 1.00 90.81 97 ILE A N 1
ATOM 809 C CA . ILE A 1 97 ? 5.474 -7.031 -3.398 1.00 90.81 97 ILE A CA 1
ATOM 810 C C . ILE A 1 97 ? 4.775 -6.005 -2.501 1.00 90.81 97 ILE A C 1
ATOM 812 O O . ILE A 1 97 ? 4.326 -6.358 -1.407 1.00 90.81 97 ILE A O 1
ATOM 816 N N . ILE A 1 98 ? 4.608 -4.764 -2.967 1.00 92.44 98 ILE A N 1
ATOM 817 C CA . ILE A 1 98 ? 3.904 -3.718 -2.207 1.00 92.44 98 ILE A CA 1
ATOM 818 C C . ILE A 1 98 ? 2.448 -4.122 -1.950 1.00 92.44 98 ILE A C 1
ATOM 820 O O . ILE A 1 98 ? 1.952 -3.974 -0.835 1.00 92.44 98 ILE A O 1
ATOM 824 N N . PHE A 1 99 ? 1.750 -4.648 -2.956 1.00 93.00 99 PHE A N 1
ATOM 825 C CA . PHE A 1 99 ? 0.348 -5.046 -2.822 1.00 93.00 99 PHE A CA 1
ATOM 826 C C . PHE A 1 99 ? 0.163 -6.218 -1.853 1.00 93.00 99 PHE A C 1
ATOM 828 O O . PHE A 1 99 ? -0.778 -6.211 -1.056 1.00 93.00 99 PHE A O 1
ATOM 835 N N . ASN A 1 100 ? 1.060 -7.204 -1.875 1.00 92.44 100 ASN A N 1
ATOM 836 C CA . ASN A 1 100 ? 1.047 -8.306 -0.916 1.00 92.44 100 ASN A CA 1
ATOM 837 C C . ASN A 1 100 ? 1.318 -7.814 0.513 1.00 92.44 100 ASN A C 1
ATOM 839 O O . ASN A 1 100 ? 0.669 -8.280 1.455 1.00 92.44 100 ASN A O 1
ATOM 843 N N . ASP A 1 101 ? 2.208 -6.835 0.682 1.00 92.12 101 ASP A N 1
ATOM 844 C CA . ASP A 1 101 ? 2.440 -6.199 1.979 1.00 92.12 101 ASP A CA 1
ATOM 845 C C . ASP A 1 101 ? 1.196 -5.423 2.447 1.00 92.12 101 ASP A C 1
ATOM 847 O O . ASP A 1 101 ? 0.743 -5.611 3.576 1.00 92.12 101 ASP A O 1
ATOM 851 N N . ILE A 1 102 ? 0.547 -4.645 1.569 1.00 94.88 102 ILE A N 1
ATOM 852 C CA . ILE A 1 102 ? -0.734 -3.973 1.861 1.00 94.88 102 ILE A CA 1
ATOM 853 C C . ILE A 1 102 ? -1.792 -4.986 2.299 1.00 94.88 102 ILE A C 1
ATOM 855 O O . ILE A 1 102 ? -2.462 -4.768 3.306 1.00 94.88 102 ILE A O 1
ATOM 859 N N . LYS A 1 103 ? -1.932 -6.105 1.580 1.00 94.69 103 LYS A N 1
ATOM 860 C CA . LYS A 1 103 ? -2.886 -7.167 1.921 1.00 94.69 103 LYS A CA 1
ATOM 861 C C . LYS A 1 103 ? -2.594 -7.766 3.298 1.00 94.69 103 LYS A C 1
ATOM 863 O O . LYS A 1 103 ? -3.522 -7.986 4.071 1.00 94.69 103 LYS A O 1
ATOM 868 N N . THR A 1 104 ? -1.324 -7.999 3.615 1.00 93.75 104 THR A N 1
ATOM 869 C CA . THR A 1 104 ? -0.902 -8.524 4.921 1.00 93.75 104 THR A CA 1
ATOM 870 C C . THR A 1 104 ? -1.255 -7.547 6.043 1.00 93.75 104 THR A C 1
ATOM 872 O O . THR A 1 104 ? -1.904 -7.932 7.014 1.00 93.75 104 THR A O 1
ATOM 875 N N . ASN A 1 105 ? -0.921 -6.265 5.876 1.00 93.12 105 ASN A N 1
ATOM 876 C CA . ASN A 1 105 ? -1.271 -5.208 6.828 1.00 93.12 105 ASN A CA 1
ATOM 877 C C . ASN A 1 105 ? -2.795 -5.058 6.979 1.00 93.12 105 ASN A C 1
ATOM 879 O O . ASN A 1 105 ? -3.295 -4.910 8.091 1.00 93.12 105 ASN A O 1
ATOM 883 N N . TYR A 1 106 ? -3.545 -5.139 5.877 1.00 94.44 106 TYR A N 1
ATOM 884 C CA . TYR A 1 106 ? -5.007 -5.123 5.879 1.00 94.44 106 TYR A CA 1
ATOM 885 C C . TYR A 1 106 ? -5.590 -6.252 6.738 1.00 94.44 106 TYR A C 1
ATOM 887 O O . TYR A 1 106 ? -6.412 -5.974 7.608 1.00 94.44 106 TYR A O 1
ATOM 895 N N . LEU A 1 107 ? -5.153 -7.502 6.535 1.00 94.81 107 LEU A N 1
ATOM 896 C CA . LEU A 1 107 ? -5.658 -8.650 7.299 1.00 94.81 107 LEU A CA 1
ATOM 897 C C . LEU A 1 107 ? -5.400 -8.470 8.798 1.00 94.81 107 LEU A C 1
ATOM 899 O O . LEU A 1 107 ? -6.318 -8.618 9.601 1.00 94.81 107 LEU A O 1
ATOM 903 N N . LEU A 1 108 ? -4.191 -8.035 9.161 1.00 94.69 108 LEU A N 1
ATOM 904 C CA . LEU A 1 108 ? -3.844 -7.740 10.551 1.00 94.69 108 LEU A CA 1
ATOM 905 C C . LEU A 1 108 ? -4.719 -6.628 11.144 1.00 94.69 108 LEU A C 1
ATOM 907 O O . LEU A 1 108 ? -5.145 -6.725 12.291 1.00 94.69 108 LEU A O 1
ATOM 911 N N . LEU A 1 109 ? -5.018 -5.570 10.386 1.00 94.31 109 LEU A N 1
ATOM 912 C CA . LEU A 1 109 ? -5.898 -4.501 10.864 1.00 94.31 109 LEU A CA 1
ATOM 913 C C . LEU A 1 109 ? -7.349 -4.959 11.029 1.00 94.31 109 LEU A C 1
ATOM 915 O O . LEU A 1 109 ? -7.998 -4.517 11.975 1.00 94.31 109 LEU A O 1
ATOM 919 N N . ILE A 1 110 ? -7.856 -5.841 10.163 1.00 94.19 110 ILE A N 1
ATOM 920 C CA . ILE A 1 110 ? -9.184 -6.449 10.334 1.00 94.19 110 ILE A CA 1
ATOM 921 C C . ILE A 1 110 ? -9.237 -7.263 11.631 1.00 94.19 110 ILE A C 1
ATOM 923 O O . ILE A 1 110 ? -10.176 -7.100 12.413 1.00 94.19 110 ILE A O 1
ATOM 927 N N . ASP A 1 111 ? -8.210 -8.062 11.915 1.00 93.62 111 ASP A N 1
ATOM 928 C CA . ASP A 1 111 ? -8.125 -8.819 13.167 1.00 93.62 111 ASP A CA 1
ATOM 929 C C . ASP A 1 111 ? -8.088 -7.888 14.389 1.00 93.62 111 ASP A C 1
ATOM 931 O O . ASP A 1 111 ? -8.812 -8.095 15.365 1.00 93.62 111 ASP A O 1
ATOM 935 N N . LEU A 1 112 ? -7.318 -6.798 14.318 1.00 92.94 112 LEU A N 1
ATOM 936 C CA . LEU A 1 112 ? -7.243 -5.792 15.381 1.00 92.94 112 LEU A CA 1
ATOM 937 C C . LEU A 1 112 ? -8.555 -5.016 15.572 1.00 92.94 112 LEU A C 1
ATOM 939 O O . LEU A 1 112 ? -8.875 -4.637 16.701 1.00 92.94 112 LEU A O 1
ATOM 943 N N . LEU A 1 113 ? -9.316 -4.774 14.499 1.00 91.25 113 LEU A N 1
ATOM 944 C CA . LEU A 1 113 ? -10.652 -4.168 14.566 1.00 91.25 113 LEU A CA 1
ATOM 945 C C . LEU A 1 113 ? -11.622 -5.085 15.310 1.00 91.25 113 LEU A C 1
ATOM 947 O O . LEU A 1 113 ? -12.361 -4.612 16.174 1.00 91.25 113 LEU A O 1
ATOM 951 N N . ASN A 1 114 ? -11.570 -6.390 15.040 1.00 89.12 114 ASN A N 1
ATOM 952 C CA . ASN A 1 114 ? -12.376 -7.383 15.751 1.00 89.12 114 ASN A CA 1
ATOM 953 C C . ASN A 1 114 ? -12.012 -7.454 17.245 1.00 89.12 114 ASN A C 1
ATOM 955 O O . ASN A 1 114 ? -12.888 -7.651 18.084 1.00 89.12 114 ASN A O 1
ATOM 959 N N . GLN A 1 115 ? -10.738 -7.234 17.580 1.00 88.94 115 GLN A N 1
ATOM 960 C CA . GLN A 1 115 ? -10.228 -7.192 18.956 1.00 88.94 115 GLN A CA 1
ATOM 961 C C . GLN A 1 115 ? -10.354 -5.817 19.637 1.00 88.94 115 GLN A C 1
ATOM 963 O O . GLN A 1 115 ? -9.992 -5.684 20.802 1.00 88.94 115 GLN A O 1
ATOM 968 N N . GLN A 1 116 ? -10.854 -4.792 18.939 1.00 86.50 116 GLN A N 1
ATOM 969 C CA . GLN A 1 116 ? -11.059 -3.429 19.454 1.00 86.50 116 GLN A CA 1
ATOM 970 C C . GLN A 1 116 ? -9.784 -2.696 19.930 1.00 86.50 116 GLN A C 1
ATOM 972 O O . GLN A 1 116 ? -9.861 -1.703 20.648 1.00 86.50 116 GLN A O 1
ATOM 977 N N . ILE A 1 117 ? -8.598 -3.127 19.488 1.00 84.69 117 ILE A N 1
ATOM 978 C CA . ILE A 1 117 ? -7.288 -2.529 19.841 1.00 84.69 117 ILE A CA 1
ATOM 979 C C . ILE A 1 117 ? -6.618 -1.833 18.645 1.00 84.69 117 ILE A C 1
ATOM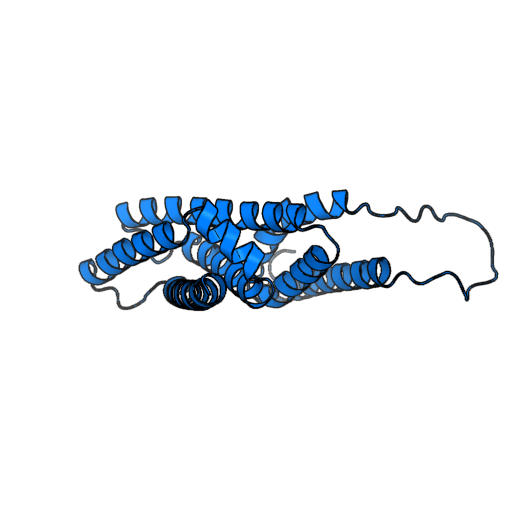 981 O O . ILE A 1 117 ? -5.397 -1.700 18.551 1.00 84.69 117 ILE A O 1
ATOM 985 N N . PHE A 1 118 ? -7.439 -1.390 17.699 1.00 86.06 118 PHE A N 1
ATOM 986 C CA . PHE A 1 118 ? -7.014 -0.969 16.370 1.00 86.06 118 PHE A CA 1
ATOM 987 C C . PHE A 1 118 ? -6.343 0.418 16.315 1.00 86.06 118 PHE A C 1
ATOM 989 O O . PHE A 1 118 ? -5.348 0.569 15.614 1.00 86.06 118 PHE A O 1
ATOM 996 N N . LEU A 1 119 ? -6.838 1.433 17.038 1.00 79.50 119 LEU A N 1
ATOM 997 C CA . LEU A 1 119 ? -6.484 2.842 16.767 1.00 79.50 119 LEU A CA 1
ATOM 998 C C . LEU A 1 119 ? -5.016 3.214 17.022 1.00 79.50 119 LEU A C 1
ATOM 1000 O O . LEU A 1 119 ? -4.439 3.978 16.253 1.00 79.50 119 LEU A O 1
ATOM 1004 N N . ASN A 1 120 ? -4.400 2.664 18.070 1.00 77.19 120 ASN A N 1
ATOM 1005 C CA . ASN A 1 120 ? -3.031 3.015 18.472 1.00 77.19 120 ASN A CA 1
ATOM 1006 C C . ASN A 1 120 ? -1.992 1.988 18.007 1.00 77.19 120 ASN A C 1
ATOM 1008 O O . ASN A 1 120 ? -0.873 1.946 18.518 1.00 77.19 120 ASN A O 1
ATOM 1012 N N . ASN A 1 121 ? -2.357 1.131 17.054 1.00 88.62 121 ASN A N 1
ATOM 1013 C CA . ASN A 1 121 ? -1.474 0.077 16.593 1.00 88.62 121 ASN A CA 1
ATOM 1014 C C . ASN A 1 121 ? -0.505 0.583 15.510 1.00 88.62 121 ASN A C 1
ATOM 1016 O O . ASN A 1 121 ? -0.928 1.245 14.558 1.00 88.62 121 ASN A O 1
ATOM 1020 N N . HIS A 1 122 ? 0.775 0.208 15.620 1.00 89.62 122 HIS A N 1
ATOM 1021 C CA . HIS A 1 122 ? 1.827 0.482 14.631 1.00 89.62 122 HIS A CA 1
ATOM 1022 C C . HIS A 1 122 ? 1.469 -0.006 13.213 1.00 89.62 122 HIS A C 1
ATOM 1024 O O . HIS A 1 122 ? 1.932 0.558 12.222 1.00 89.62 122 HIS A O 1
ATOM 1030 N N . GLN A 1 123 ? 0.579 -0.994 13.090 1.00 91.31 123 GLN A N 1
ATOM 1031 C CA . GLN A 1 123 ? 0.039 -1.426 11.799 1.00 91.31 123 GLN A CA 1
ATOM 1032 C C . GLN A 1 123 ? -0.629 -0.282 11.011 1.00 91.31 123 GLN A C 1
ATOM 1034 O O . GLN A 1 123 ? -0.555 -0.253 9.785 1.00 91.31 123 GLN A O 1
ATOM 1039 N N . ASN A 1 124 ? -1.205 0.726 11.681 1.00 92.94 124 ASN A N 1
ATOM 1040 C CA . ASN A 1 124 ? -1.758 1.898 10.995 1.00 92.94 124 ASN A CA 1
ATOM 1041 C C . ASN A 1 124 ? -0.675 2.725 10.295 1.00 92.94 124 ASN A C 1
ATOM 1043 O O . ASN A 1 124 ? -0.889 3.182 9.173 1.00 92.94 124 ASN A O 1
ATOM 1047 N N . SER A 1 125 ? 0.481 2.938 10.933 1.00 92.12 125 SER A N 1
ATOM 1048 C CA . SER A 1 125 ? 1.593 3.657 10.298 1.00 92.12 125 SER A CA 1
ATOM 1049 C C . SER A 1 125 ? 2.200 2.855 9.154 1.00 92.12 125 SER A C 1
ATOM 1051 O O . SER A 1 125 ? 2.538 3.431 8.121 1.00 92.12 125 SER A O 1
ATOM 1053 N N . LEU A 1 126 ? 2.275 1.529 9.302 1.00 92.44 126 LEU A N 1
ATOM 1054 C CA . LEU A 1 126 ? 2.774 0.662 8.243 1.00 92.44 126 LEU A CA 1
ATOM 1055 C C . LEU A 1 126 ? 1.888 0.736 6.998 1.00 92.44 126 LEU A C 1
ATOM 1057 O O . LEU A 1 126 ? 2.381 1.045 5.909 1.00 92.44 126 LEU A O 1
ATOM 1061 N N . LEU A 1 127 ? 0.577 0.550 7.172 1.00 94.69 127 LEU A N 1
ATOM 1062 C CA . LEU A 1 127 ? -0.376 0.653 6.075 1.00 94.69 127 LEU A CA 1
ATOM 1063 C C . LEU A 1 127 ? -0.361 2.054 5.447 1.00 94.69 127 LEU A C 1
ATOM 1065 O O . LEU A 1 127 ? -0.328 2.166 4.224 1.00 94.69 127 LEU A O 1
ATOM 1069 N N . PHE A 1 128 ? -0.322 3.119 6.257 1.00 94.81 128 PHE A N 1
ATOM 1070 C CA . PHE A 1 128 ? -0.222 4.498 5.763 1.00 94.81 128 PHE A CA 1
ATOM 1071 C C . PHE A 1 128 ? 0.951 4.676 4.797 1.00 94.81 128 PHE A C 1
ATOM 1073 O O . PHE A 1 128 ? 0.758 5.152 3.681 1.00 94.81 128 PHE A O 1
ATOM 1080 N N . ASN A 1 129 ? 2.144 4.242 5.201 1.00 93.88 129 ASN A N 1
ATOM 1081 C CA . ASN A 1 129 ? 3.350 4.364 4.391 1.00 93.88 129 ASN A CA 1
ATOM 1082 C C . ASN A 1 129 ? 3.229 3.613 3.057 1.00 93.88 129 ASN A C 1
ATOM 1084 O O . ASN A 1 129 ? 3.666 4.113 2.024 1.00 93.88 129 ASN A O 1
ATOM 1088 N N . ARG A 1 130 ? 2.603 2.431 3.059 1.00 94.19 130 ARG A N 1
ATOM 1089 C CA . ARG A 1 130 ? 2.447 1.593 1.857 1.00 94.19 130 ARG A CA 1
ATOM 1090 C C . ARG A 1 130 ? 1.476 2.223 0.883 1.00 94.19 130 ARG A C 1
ATOM 1092 O O . ARG A 1 130 ? 1.770 2.301 -0.305 1.00 94.19 130 ARG A O 1
ATOM 1099 N N . ILE A 1 131 ? 0.337 2.686 1.399 1.00 96.50 131 ILE A N 1
ATOM 1100 C CA . ILE A 1 131 ? -0.693 3.344 0.598 1.00 96.50 131 ILE A CA 1
ATOM 1101 C C . ILE A 1 131 ? -0.145 4.648 0.019 1.00 96.50 131 ILE A C 1
ATOM 1103 O O . ILE A 1 131 ? -0.374 4.934 -1.151 1.00 96.50 131 ILE A O 1
ATOM 1107 N N . LEU A 1 132 ? 0.624 5.411 0.798 1.00 96.44 132 LEU A N 1
ATOM 1108 C CA . LEU A 1 132 ? 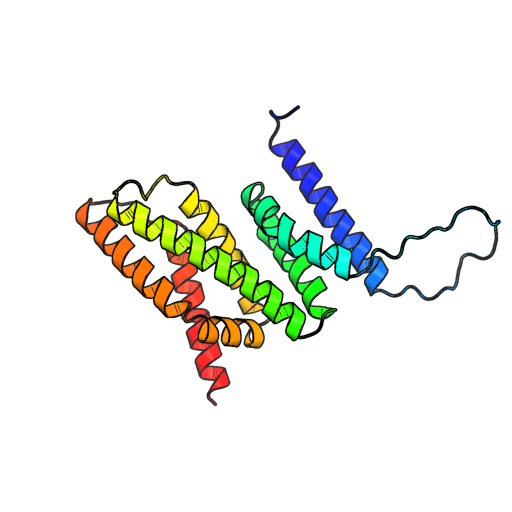1.264 6.620 0.295 1.00 96.44 132 LEU A CA 1
ATOM 1109 C C . LEU A 1 132 ? 2.276 6.293 -0.809 1.00 96.44 132 LEU A C 1
ATOM 1111 O O . LEU A 1 132 ? 2.256 6.947 -1.847 1.00 96.44 132 LEU A O 1
ATOM 1115 N N . LEU A 1 133 ? 3.100 5.255 -0.634 1.00 95.44 133 LEU A N 1
ATOM 1116 C CA . LEU A 1 133 ? 4.077 4.856 -1.644 1.00 95.44 133 LEU A CA 1
ATOM 1117 C C . LEU A 1 133 ? 3.383 4.453 -2.947 1.00 95.44 133 LEU A C 1
ATOM 1119 O O . LEU A 1 133 ? 3.721 4.977 -4.005 1.00 95.44 133 LEU A O 1
ATOM 1123 N N . ILE A 1 134 ? 2.378 3.573 -2.879 1.00 95.88 134 ILE A N 1
ATOM 1124 C CA . ILE A 1 134 ? 1.664 3.149 -4.086 1.00 95.88 134 ILE A CA 1
ATOM 1125 C C . ILE A 1 134 ? 0.872 4.297 -4.718 1.00 95.88 134 ILE A C 1
ATOM 1127 O O . ILE A 1 134 ? 0.772 4.344 -5.935 1.00 95.88 134 ILE A O 1
ATOM 1131 N N . LEU A 1 135 ? 0.346 5.243 -3.935 1.00 97.31 135 LEU A N 1
ATOM 1132 C CA . LEU A 1 135 ? -0.337 6.426 -4.462 1.00 97.31 135 LEU A CA 1
ATOM 1133 C C . LEU A 1 135 ? 0.624 7.330 -5.246 1.00 97.31 135 LEU A C 1
ATOM 1135 O O . LEU A 1 135 ? 0.247 7.838 -6.298 1.00 97.31 135 LEU A O 1
ATOM 1139 N N . LEU A 1 136 ? 1.852 7.523 -4.752 1.00 96.88 136 LEU A N 1
ATOM 1140 C CA . LEU A 1 136 ? 2.890 8.275 -5.463 1.00 96.88 136 LEU A CA 1
ATOM 1141 C C . LEU A 1 136 ? 3.283 7.568 -6.761 1.00 96.88 136 LEU A C 1
ATOM 1143 O O . LEU A 1 136 ? 3.291 8.198 -7.811 1.00 96.88 136 LEU A O 1
ATOM 1147 N N . LEU A 1 137 ? 3.508 6.252 -6.717 1.00 95.88 137 LEU A N 1
ATOM 1148 C CA . LEU A 1 137 ? 3.807 5.474 -7.922 1.00 95.88 137 LEU A CA 1
ATOM 1149 C C . LEU A 1 137 ? 2.647 5.507 -8.925 1.00 95.88 137 LEU A C 1
ATOM 1151 O O . LEU A 1 137 ? 2.878 5.693 -10.111 1.00 95.88 137 LEU A O 1
ATOM 1155 N N . PHE A 1 138 ? 1.396 5.400 -8.472 1.00 97.06 138 PHE A N 1
ATOM 1156 C CA . PHE A 1 138 ? 0.224 5.395 -9.354 1.00 97.06 138 PHE A CA 1
ATOM 1157 C C . PHE A 1 138 ? 0.075 6.717 -10.131 1.00 97.06 138 PHE A C 1
ATOM 1159 O O . PHE A 1 138 ? -0.395 6.716 -11.267 1.00 97.06 138 PHE A O 1
ATOM 1166 N N . LYS A 1 139 ? 0.518 7.846 -9.570 1.00 96.12 139 LYS A N 1
ATOM 1167 C CA . LYS A 1 139 ? 0.522 9.128 -10.292 1.00 96.12 139 LYS A CA 1
ATOM 1168 C C . LYS A 1 139 ? 1.499 9.144 -11.468 1.00 96.12 139 LYS A C 1
ATOM 1170 O O . LYS A 1 139 ? 1.173 9.713 -12.502 1.00 96.12 139 LYS A O 1
ATOM 1175 N N . GLU A 1 140 ? 2.652 8.502 -11.314 1.00 95.50 140 GLU A N 1
ATOM 1176 C CA . GLU A 1 140 ? 3.747 8.550 -12.291 1.00 95.50 140 GLU A CA 1
ATOM 1177 C C . GLU A 1 140 ? 3.675 7.402 -13.311 1.00 95.50 140 GLU A C 1
ATOM 1179 O O . GLU A 1 140 ? 3.925 7.588 -14.500 1.00 95.50 140 GLU A O 1
ATOM 1184 N N . ILE A 1 141 ? 3.273 6.205 -12.871 1.00 94.56 141 ILE A N 1
ATOM 1185 C CA . ILE A 1 141 ? 3.167 4.993 -13.697 1.00 94.56 141 ILE A CA 1
ATOM 1186 C C . ILE A 1 141 ? 1.744 4.401 -13.654 1.00 94.56 141 ILE A C 1
ATOM 1188 O O . ILE A 1 141 ? 1.516 3.314 -13.109 1.00 94.56 141 ILE A O 1
ATOM 1192 N N . PRO A 1 142 ? 0.748 5.082 -14.256 1.00 94.88 142 PRO A N 1
ATOM 1193 C CA . PRO A 1 142 ? -0.655 4.768 -14.024 1.00 94.88 142 PRO A CA 1
ATOM 1194 C C . PRO A 1 142 ? -1.112 3.407 -14.547 1.00 94.88 142 PRO A C 1
ATOM 1196 O O . PRO A 1 142 ? -1.867 2.705 -13.874 1.00 94.88 142 PRO A O 1
ATOM 1199 N N . PHE A 1 143 ? -0.652 2.988 -15.727 1.00 94.00 143 PHE A N 1
ATOM 1200 C CA . PHE A 1 143 ? -1.117 1.740 -16.343 1.00 94.00 143 PHE A CA 1
ATOM 1201 C C . PHE A 1 143 ? -0.613 0.470 -15.631 1.00 94.00 143 PHE A C 1
ATOM 1203 O O . PHE A 1 143 ? -1.438 -0.415 -15.373 1.00 94.00 143 PHE A O 1
ATOM 1210 N N . PRO A 1 144 ? 0.683 0.351 -15.259 1.00 94.12 144 PRO A N 1
ATOM 1211 C CA . PRO A 1 144 ? 1.153 -0.763 -14.433 1.00 94.12 144 PRO A CA 1
ATOM 1212 C C . PRO A 1 144 ? 0.403 -0.856 -13.101 1.00 94.12 144 PRO A C 1
ATOM 1214 O O . PRO A 1 144 ? -0.101 -1.927 -12.755 1.00 94.12 144 PRO A O 1
ATOM 1217 N N . CYS A 1 145 ? 0.246 0.270 -12.396 1.00 96.06 145 CYS A N 1
ATOM 1218 C CA . CYS A 1 145 ? -0.494 0.313 -11.140 1.00 96.06 145 CYS A CA 1
ATOM 1219 C C . CYS A 1 145 ? -1.942 -0.141 -11.330 1.00 96.06 145 CYS A C 1
ATOM 1221 O O . CYS A 1 145 ? -2.360 -1.069 -10.648 1.00 96.06 145 CYS A O 1
ATOM 1223 N N . LEU A 1 146 ? -2.669 0.408 -12.310 1.00 96.31 146 LEU A N 1
ATOM 1224 C CA . LEU A 1 146 ? -4.051 0.021 -12.608 1.00 96.31 146 LEU A CA 1
ATOM 1225 C C . LEU A 1 146 ? -4.206 -1.489 -12.835 1.00 96.31 146 LEU A C 1
ATOM 1227 O O . LEU A 1 146 ? -5.155 -2.105 -12.336 1.00 96.31 146 LEU A O 1
ATOM 1231 N N . ARG A 1 147 ? -3.293 -2.088 -13.607 1.00 94.75 147 ARG A N 1
ATOM 1232 C CA . ARG A 1 147 ? -3.309 -3.521 -13.922 1.00 94.75 147 ARG A CA 1
ATOM 1233 C C . ARG A 1 147 ? -3.157 -4.367 -12.659 1.00 94.75 147 ARG A C 1
ATOM 1235 O O . ARG A 1 147 ? -3.966 -5.272 -12.444 1.00 94.75 147 ARG A O 1
ATOM 1242 N N . ILE A 1 148 ? -2.199 -4.032 -11.796 1.00 95.25 148 ILE A N 1
ATOM 1243 C CA . ILE A 1 148 ? -2.003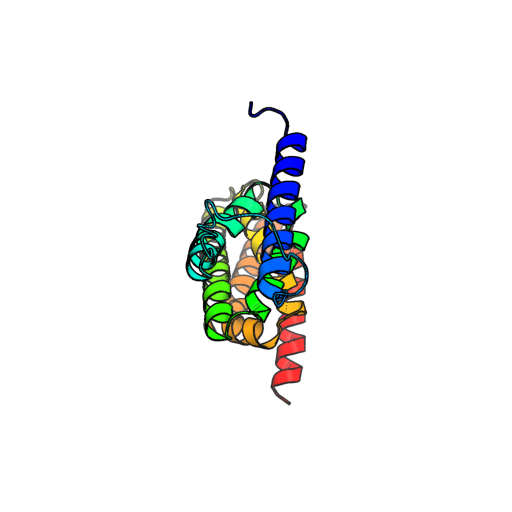 -4.724 -10.517 1.00 95.25 148 ILE A CA 1
ATOM 1244 C C . ILE A 1 148 ? -3.187 -4.478 -9.567 1.00 95.25 148 ILE A C 1
ATOM 1246 O O . ILE A 1 148 ? -3.699 -5.430 -8.977 1.00 95.25 148 ILE A O 1
ATOM 1250 N N . THR A 1 149 ? -3.727 -3.257 -9.490 1.00 96.44 149 THR A N 1
ATOM 1251 C CA . THR A 1 149 ? -4.921 -2.938 -8.684 1.00 96.44 149 THR A CA 1
ATOM 1252 C C . THR A 1 149 ? -6.106 -3.826 -9.036 1.00 96.44 149 THR A C 1
ATOM 1254 O O . THR A 1 149 ? -6.767 -4.349 -8.134 1.00 96.44 149 THR A O 1
ATOM 1257 N N . LYS A 1 150 ? -6.354 -4.037 -10.335 1.00 95.56 150 LYS A N 1
ATOM 1258 C CA . LYS A 1 150 ? -7.403 -4.937 -10.831 1.00 95.56 150 LYS A CA 1
ATOM 1259 C C . LYS A 1 150 ? -7.081 -6.396 -10.518 1.00 95.56 150 LYS A C 1
ATOM 1261 O O . LYS A 1 150 ? -7.921 -7.081 -9.939 1.00 95.56 150 LYS A O 1
ATOM 1266 N N . LYS A 1 151 ? -5.862 -6.852 -10.831 1.00 95.56 151 LYS A N 1
ATOM 1267 C CA . LYS A 1 151 ? -5.408 -8.235 -10.598 1.00 95.56 151 LYS A CA 1
ATOM 1268 C C . LYS A 1 151 ? -5.586 -8.668 -9.139 1.00 95.56 151 LYS A C 1
ATOM 1270 O O . LYS A 1 151 ? -6.053 -9.773 -8.887 1.00 95.56 151 LYS A O 1
ATOM 1275 N N . TYR A 1 152 ? -5.271 -7.792 -8.187 1.00 94.50 152 TYR A N 1
ATOM 1276 C CA . TYR A 1 152 ? -5.345 -8.090 -6.752 1.00 94.50 152 TYR A CA 1
ATOM 1277 C C . TYR A 1 152 ? -6.637 -7.616 -6.081 1.00 94.50 152 TYR A C 1
ATOM 1279 O O . TYR A 1 152 ? -6.785 -7.794 -4.875 1.00 94.50 152 TYR A O 1
ATOM 1287 N N . SER A 1 153 ? -7.583 -7.037 -6.830 1.00 95.69 153 SER A N 1
ATOM 1288 C CA . SER A 1 153 ? -8.842 -6.501 -6.291 1.00 95.69 153 SER A CA 1
ATOM 1289 C C . SER A 1 153 ? -8.633 -5.528 -5.120 1.00 95.69 153 SER A C 1
ATOM 1291 O O . SER A 1 153 ? -9.381 -5.554 -4.142 1.00 95.69 153 SER A O 1
ATOM 1293 N N . LEU A 1 154 ? -7.614 -4.662 -5.195 1.00 95.75 154 LEU A N 1
ATOM 1294 C CA . LEU A 1 154 ? -7.224 -3.811 -4.061 1.00 95.75 154 LEU A CA 1
ATOM 1295 C C . LEU A 1 154 ? -8.347 -2.870 -3.606 1.00 95.75 154 LEU A C 1
ATOM 1297 O O . LEU A 1 154 ? -8.530 -2.670 -2.407 1.00 95.75 154 LEU A O 1
ATOM 1301 N N . ILE A 1 155 ? -9.146 -2.363 -4.548 1.00 97.12 155 ILE A N 1
ATOM 1302 C CA . ILE A 1 155 ? -10.305 -1.516 -4.237 1.00 97.12 155 ILE A CA 1
ATOM 1303 C C . ILE A 1 155 ? -11.283 -2.237 -3.303 1.00 97.12 155 ILE A C 1
ATOM 1305 O O . ILE A 1 155 ? -11.781 -1.623 -2.368 1.00 97.12 155 ILE A O 1
ATOM 1309 N N . ASN A 1 156 ? -11.488 -3.548 -3.474 1.00 96.62 156 ASN A N 1
ATOM 1310 C CA . ASN A 1 156 ? -12.368 -4.319 -2.598 1.00 96.62 156 ASN A CA 1
ATOM 1311 C C . ASN A 1 156 ? -11.830 -4.386 -1.158 1.00 96.62 156 ASN A C 1
ATOM 1313 O O . ASN A 1 156 ? -12.581 -4.163 -0.211 1.00 96.62 156 ASN A O 1
ATOM 1317 N N . TYR A 1 157 ? -10.523 -4.623 -0.977 1.00 96.06 157 TYR A N 1
ATOM 1318 C CA . TYR A 1 157 ? -9.906 -4.597 0.357 1.00 96.06 157 TYR A CA 1
ATOM 1319 C C . TYR A 1 157 ? -10.056 -3.228 1.021 1.00 96.06 157 TYR A C 1
ATOM 1321 O O . TYR A 1 157 ? -10.407 -3.140 2.196 1.00 96.06 157 TYR A O 1
ATOM 1329 N N . PHE A 1 158 ? -9.845 -2.154 0.262 1.00 97.25 158 PHE A N 1
ATOM 1330 C CA . PHE A 1 158 ? -10.031 -0.792 0.744 1.00 97.25 158 PHE A CA 1
ATOM 1331 C C . PHE A 1 158 ? -11.481 -0.488 1.123 1.00 97.25 158 PHE A C 1
ATOM 1333 O O . PHE A 1 158 ? -11.712 0.049 2.203 1.00 97.25 158 PHE A O 1
ATOM 1340 N N . SER A 1 159 ? -12.460 -0.883 0.308 1.00 97.38 159 SER A N 1
ATOM 1341 C CA . SER A 1 159 ? -13.881 -0.713 0.626 1.00 97.38 159 SER A CA 1
ATOM 1342 C C . SER A 1 159 ? -14.281 -1.450 1.907 1.00 97.38 159 SER A C 1
ATOM 1344 O O . SER A 1 159 ? -14.958 -0.870 2.758 1.00 97.38 159 SER A O 1
ATOM 1346 N N . ILE A 1 160 ? -13.829 -2.697 2.083 1.00 96.69 160 ILE A N 1
ATOM 1347 C CA . ILE A 1 160 ? -14.091 -3.476 3.302 1.00 96.69 160 ILE A CA 1
ATOM 1348 C C . ILE A 1 160 ? -13.437 -2.800 4.510 1.00 96.69 160 ILE A C 1
ATOM 1350 O O . ILE A 1 160 ? -14.089 -2.604 5.536 1.00 96.69 160 ILE A O 1
ATOM 1354 N N . LEU A 1 161 ? -12.172 -2.390 4.390 1.00 95.94 161 LEU A N 1
ATOM 1355 C CA . LEU A 1 161 ? -11.455 -1.748 5.486 1.00 95.94 161 LEU A CA 1
ATOM 1356 C C . LEU A 1 161 ? -12.124 -0.433 5.908 1.00 95.94 161 LEU A C 1
ATOM 1358 O O . LEU A 1 161 ? -12.354 -0.233 7.099 1.00 95.94 161 LEU A O 1
ATOM 1362 N N . ILE A 1 162 ? -12.508 0.417 4.945 1.00 96.81 162 ILE A N 1
ATOM 1363 C CA . ILE A 1 162 ? -13.286 1.638 5.203 1.00 96.81 162 ILE A CA 1
ATOM 1364 C C . ILE A 1 162 ? -14.556 1.287 5.976 1.00 96.81 162 ILE A C 1
ATOM 1366 O O . ILE A 1 162 ? -14.800 1.861 7.032 1.00 96.81 162 ILE A O 1
ATOM 1370 N N . HIS A 1 163 ? -15.344 0.323 5.492 1.00 96.12 163 HIS A N 1
ATOM 1371 C CA . HIS A 1 163 ? -16.604 -0.053 6.127 1.00 96.12 163 HIS A CA 1
A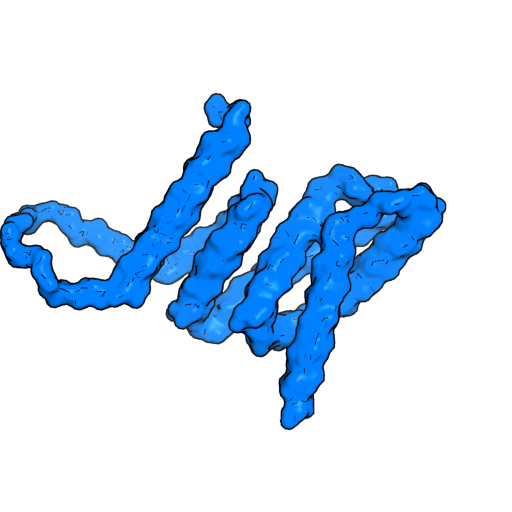TOM 1372 C C . HIS A 1 163 ? -16.416 -0.475 7.593 1.00 96.12 163 HIS A C 1
ATOM 1374 O O . HIS A 1 163 ? -17.087 0.051 8.485 1.00 96.12 163 HIS A O 1
ATOM 1380 N N . HIS A 1 164 ? -15.478 -1.389 7.858 1.00 94.75 164 HIS A N 1
ATOM 1381 C CA . HIS A 1 164 ? -15.211 -1.875 9.212 1.00 94.75 164 HIS A CA 1
ATOM 1382 C C . HIS A 1 164 ? -14.666 -0.773 10.125 1.00 94.75 164 HIS A C 1
ATOM 1384 O O . HIS A 1 164 ? -15.113 -0.643 11.266 1.00 94.75 164 HIS A O 1
ATOM 1390 N N . THR A 1 165 ? -13.742 0.053 9.631 1.00 94.69 165 THR A N 1
ATOM 1391 C CA . THR A 1 165 ? -13.202 1.179 10.397 1.00 94.69 165 THR A CA 1
ATOM 1392 C C . THR A 1 165 ? -14.280 2.213 10.702 1.00 94.69 165 THR A C 1
ATOM 1394 O O . THR A 1 165 ? -14.399 2.626 11.851 1.00 94.69 165 THR A O 1
ATOM 1397 N N . THR A 1 166 ? -15.122 2.594 9.741 1.00 93.50 166 THR A N 1
ATOM 1398 C CA . THR A 1 166 ? -16.221 3.543 9.974 1.00 93.50 166 THR A CA 1
ATOM 1399 C C . THR A 1 166 ? -17.214 3.005 10.999 1.00 93.50 166 THR A C 1
ATOM 1401 O O . THR A 1 166 ? -17.590 3.729 11.920 1.00 93.50 166 THR A O 1
ATOM 1404 N N . LYS A 1 167 ? -17.589 1.723 10.903 1.00 93.75 167 LYS A N 1
ATOM 1405 C CA . LYS A 1 167 ? -18.456 1.074 11.895 1.00 93.75 167 LYS A CA 1
ATOM 1406 C C . LYS A 1 167 ? -17.842 1.126 13.296 1.00 93.75 167 LYS A C 1
ATOM 1408 O O . LYS A 1 167 ? -18.534 1.497 14.240 1.00 93.75 167 LYS A O 1
ATOM 1413 N N . TYR A 1 168 ? -16.553 0.810 13.419 1.00 93.69 168 TYR A N 1
ATOM 1414 C CA . TYR A 1 168 ? -15.821 0.892 14.682 1.00 93.69 168 TYR A CA 1
ATOM 1415 C C . TYR A 1 168 ? -15.806 2.322 15.244 1.00 93.69 168 TYR A C 1
ATOM 1417 O O . TYR A 1 168 ? -16.135 2.530 16.412 1.00 93.69 168 TYR A O 1
ATOM 1425 N N . LEU A 1 169 ? -15.475 3.320 14.418 1.00 93.25 169 LEU A N 1
ATOM 1426 C CA . LEU A 1 169 ? -15.405 4.718 14.849 1.00 93.25 169 LEU A CA 1
ATOM 1427 C C . LEU A 1 169 ? -16.755 5.215 15.383 1.00 93.25 169 LEU A C 1
ATOM 1429 O O . LEU A 1 169 ? -16.793 5.861 16.428 1.00 93.25 169 LEU A O 1
ATOM 1433 N N . ILE A 1 170 ? -17.855 4.864 14.709 1.00 93.31 170 ILE A N 1
ATOM 1434 C CA . ILE A 1 170 ? -19.217 5.207 15.142 1.00 93.31 170 ILE A CA 1
ATOM 1435 C C . ILE A 1 170 ? -19.567 4.484 16.446 1.00 93.31 170 ILE A C 1
ATOM 1437 O O . ILE A 1 170 ? -19.998 5.124 17.403 1.00 93.31 170 ILE A O 1
ATOM 1441 N N . GLN A 1 171 ? -19.357 3.166 16.505 1.00 93.50 171 GLN A N 1
ATOM 1442 C CA . GLN A 1 171 ? -19.723 2.338 17.658 1.00 93.50 171 GLN A CA 1
ATOM 1443 C C . GLN A 1 171 ? -19.029 2.789 18.949 1.00 93.50 171 GLN A C 1
ATOM 1445 O O . GLN A 1 171 ? -19.648 2.787 20.010 1.00 93.50 171 GLN A O 1
ATOM 1450 N N . PHE A 1 172 ? -17.760 3.190 18.864 1.00 90.31 172 PHE A N 1
ATOM 1451 C CA . PHE A 1 172 ? -16.966 3.622 20.017 1.00 90.31 172 PHE A CA 1
ATOM 1452 C C . PHE A 1 172 ? -16.873 5.148 20.161 1.00 90.31 172 PHE A C 1
ATOM 1454 O O . PHE A 1 172 ? -16.070 5.630 20.960 1.00 90.31 172 PHE A O 1
ATOM 1461 N N . ASN A 1 173 ? -17.672 5.910 19.402 1.00 91.62 173 ASN A N 1
ATOM 1462 C CA . ASN A 1 173 ? -17.694 7.378 19.398 1.00 91.62 173 ASN A CA 1
ATOM 1463 C C . ASN A 1 173 ? -16.287 8.010 19.278 1.00 91.62 173 ASN A C 1
ATOM 1465 O O . ASN A 1 173 ? -15.939 8.980 19.960 1.00 91.62 173 ASN A O 1
ATOM 1469 N N . GLN A 1 174 ? -15.448 7.416 18.431 1.00 90.31 174 GLN A N 1
ATOM 1470 C CA . GLN A 1 174 ? -14.063 7.820 18.228 1.00 90.31 174 GLN A CA 1
ATOM 1471 C C . GLN A 1 174 ? -14.007 8.996 17.257 1.00 90.31 174 GLN A C 1
ATOM 1473 O O . GLN A 1 174 ? -14.437 8.897 16.110 1.00 90.31 174 GLN A O 1
ATOM 1478 N N . LYS A 1 175 ? -13.435 10.116 17.707 1.00 87.75 175 LYS A N 1
ATOM 1479 C CA . LYS A 1 175 ? -13.316 11.343 16.898 1.00 87.75 175 LYS A CA 1
ATOM 1480 C C . LYS A 1 175 ? -12.091 11.361 15.985 1.00 87.75 175 LYS A C 1
ATOM 1482 O O . LYS A 1 175 ? -12.007 12.199 15.094 1.00 87.75 175 LYS A O 1
ATOM 1487 N N . ILE A 1 176 ? -11.129 10.474 16.231 1.00 86.62 176 ILE A N 1
ATOM 1488 C CA . ILE A 1 176 ? -9.862 10.422 15.501 1.00 86.62 176 ILE A CA 1
ATOM 1489 C C . ILE A 1 176 ? -9.926 9.262 14.514 1.00 86.62 176 ILE A C 1
ATOM 1491 O O . ILE A 1 176 ? -10.012 8.103 14.917 1.00 86.62 176 ILE A O 1
ATOM 1495 N N . SER A 1 177 ? -9.857 9.574 13.222 1.00 90.06 177 SER A N 1
ATOM 1496 C CA . SER A 1 177 ? -9.739 8.572 12.167 1.00 90.06 177 SER A CA 1
ATOM 1497 C C . SER A 1 177 ? -8.271 8.220 11.890 1.00 90.06 177 SER A C 1
ATOM 1499 O O . SER A 1 177 ? -7.397 9.089 11.985 1.00 90.06 177 SER A O 1
ATOM 1501 N N . PRO A 1 178 ? -7.975 6.980 11.473 1.00 92.69 178 PRO A N 1
ATOM 1502 C CA . PRO A 1 178 ? -6.648 6.605 10.998 1.00 92.69 178 PRO A CA 1
ATOM 1503 C C . PRO A 1 178 ? -6.195 7.473 9.825 1.00 92.69 178 PRO A C 1
ATOM 1505 O O . PRO A 1 178 ? -6.963 7.735 8.900 1.00 92.69 178 PRO A O 1
ATOM 1508 N N . LYS A 1 179 ? -4.918 7.865 9.816 1.00 91.94 179 LYS A N 1
ATOM 1509 C CA . LYS A 1 179 ? -4.351 8.730 8.764 1.00 91.94 179 LYS A CA 1
ATOM 1510 C C . LYS A 1 179 ? -4.426 8.112 7.367 1.00 91.94 179 LYS A C 1
ATOM 1512 O O . LYS A 1 179 ? -4.551 8.831 6.382 1.00 91.94 179 LYS A O 1
ATOM 1517 N N . TRP A 1 180 ? -4.345 6.784 7.274 1.00 95.44 180 TRP A N 1
ATOM 1518 C CA . TRP A 1 180 ? -4.408 6.083 5.994 1.00 95.44 180 TRP A CA 1
ATOM 1519 C C . TRP A 1 180 ? -5.793 6.158 5.344 1.00 95.44 180 TRP A C 1
ATOM 1521 O O . TRP A 1 180 ? -5.893 5.949 4.139 1.00 95.44 180 TRP A O 1
ATOM 1531 N N . LEU A 1 181 ? -6.851 6.492 6.097 1.00 96.00 181 LEU A N 1
ATOM 1532 C CA . LEU A 1 181 ? -8.220 6.539 5.578 1.00 96.00 181 LEU A CA 1
ATOM 1533 C C . LEU A 1 181 ? -8.355 7.570 4.451 1.00 96.00 181 LEU A C 1
ATOM 1535 O O . LEU A 1 181 ? -8.888 7.262 3.389 1.00 96.00 181 LEU A O 1
ATOM 1539 N N . THR A 1 182 ? -7.790 8.765 4.640 1.00 96.19 182 THR A N 1
ATOM 1540 C CA . THR A 1 182 ? -7.751 9.807 3.605 1.00 96.19 182 THR A CA 1
ATOM 1541 C C . THR A 1 182 ? -6.985 9.347 2.367 1.00 96.19 182 THR A C 1
ATOM 1543 O O . THR A 1 182 ? -7.417 9.600 1.246 1.00 96.19 182 THR A O 1
ATOM 1546 N N . LEU A 1 183 ? -5.867 8.637 2.551 1.00 97.38 183 LEU A N 1
ATOM 1547 C CA . LEU A 1 183 ? -5.068 8.141 1.430 1.00 97.38 183 LEU A CA 1
ATOM 1548 C C . LEU A 1 183 ? -5.811 7.088 0.608 1.00 97.38 183 LEU A C 1
ATOM 1550 O O . LEU A 1 183 ? -5.676 7.077 -0.611 1.00 97.38 183 LEU A O 1
ATOM 1554 N N . ILE A 1 184 ? -6.613 6.235 1.251 1.00 97.94 184 ILE A N 1
ATOM 1555 C CA . ILE A 1 184 ? -7.463 5.277 0.540 1.00 97.94 184 ILE A CA 1
ATOM 1556 C C . ILE A 1 184 ? -8.466 6.004 -0.355 1.00 97.94 184 ILE A C 1
ATOM 1558 O O . ILE A 1 184 ? -8.613 5.625 -1.512 1.00 97.94 184 ILE A O 1
ATOM 1562 N N . PHE A 1 185 ? -9.131 7.050 0.141 1.00 98.00 185 PHE A N 1
ATOM 1563 C CA . PHE A 1 185 ? -10.071 7.813 -0.686 1.00 98.00 185 PHE A CA 1
ATOM 1564 C C . PHE A 1 185 ? -9.383 8.447 -1.897 1.00 98.00 185 PHE A C 1
ATOM 1566 O O . PHE A 1 185 ? -9.884 8.316 -3.009 1.00 98.00 185 PHE A O 1
ATOM 1573 N N . LEU A 1 186 ? -8.201 9.044 -1.706 1.00 98.00 186 LEU A N 1
ATOM 1574 C CA . LEU A 1 186 ? -7.396 9.582 -2.810 1.00 98.00 186 LEU A CA 1
ATOM 1575 C C . LEU A 1 186 ? -6.986 8.497 -3.812 1.00 98.00 186 LEU A C 1
ATOM 1577 O O . LEU A 1 186 ? -6.964 8.735 -5.015 1.00 98.00 186 LEU A O 1
ATOM 1581 N N . TYR A 1 187 ? -6.659 7.302 -3.323 1.00 97.94 187 TYR A N 1
ATOM 1582 C CA . TYR A 1 187 ? -6.309 6.176 -4.177 1.00 97.94 187 TYR A CA 1
ATOM 1583 C C . TYR A 1 187 ? -7.499 5.686 -5.007 1.00 97.94 187 TYR A C 1
ATOM 1585 O O . TYR A 1 187 ? -7.335 5.393 -6.189 1.00 97.94 187 TYR A O 1
ATOM 1593 N N . ILE A 1 188 ? -8.689 5.585 -4.405 1.00 98.12 188 ILE A N 1
ATOM 1594 C CA . ILE A 1 188 ? -9.920 5.172 -5.096 1.00 98.12 188 ILE A CA 1
ATOM 1595 C C . ILE A 1 188 ? -10.299 6.197 -6.169 1.00 98.12 188 ILE A C 1
ATOM 1597 O O . ILE A 1 188 ? -10.576 5.794 -7.295 1.00 98.12 188 ILE A O 1
ATOM 1601 N N . ASP A 1 189 ? -10.247 7.490 -5.846 1.00 97.38 189 ASP A N 1
ATOM 1602 C CA . ASP A 1 189 ? -10.499 8.575 -6.803 1.00 97.38 189 ASP A CA 1
ATOM 1603 C C . ASP A 1 189 ? -9.528 8.510 -7.995 1.00 97.38 189 ASP A C 1
ATOM 1605 O O . ASP A 1 189 ? -9.944 8.472 -9.154 1.00 97.38 189 ASP A O 1
ATOM 1609 N N . LEU A 1 190 ? -8.224 8.374 -7.728 1.00 97.19 190 LEU A N 1
ATOM 1610 C CA . LEU A 1 190 ? -7.221 8.201 -8.781 1.00 97.19 190 LEU A CA 1
ATOM 1611 C C . LEU A 1 190 ? -7.485 6.944 -9.626 1.00 97.19 190 LEU A C 1
ATOM 1613 O O . LEU A 1 190 ? -7.421 6.998 -10.854 1.00 97.19 190 LEU A O 1
ATOM 1617 N N . TYR A 1 191 ? -7.807 5.817 -8.986 1.00 97.50 191 TYR A N 1
ATOM 1618 C CA . TYR A 1 191 ? -8.146 4.576 -9.677 1.00 97.50 191 TYR A CA 1
ATOM 1619 C C . TYR A 1 191 ? -9.343 4.748 -10.614 1.00 97.50 191 TYR A C 1
ATOM 1621 O O . TYR A 1 191 ? -9.300 4.251 -11.741 1.00 97.50 191 TYR A O 1
ATOM 1629 N N . GLU A 1 192 ? -10.404 5.415 -10.164 1.00 96.06 192 GLU A N 1
ATOM 1630 C CA . GLU A 1 192 ? -11.609 5.652 -10.955 1.00 96.06 192 GLU A CA 1
ATOM 1631 C C . GLU A 1 192 ? -11.296 6.528 -12.169 1.00 96.06 192 GLU A C 1
ATOM 1633 O O . GLU A 1 192 ? -11.571 6.121 -13.300 1.00 96.06 192 GLU A O 1
ATOM 1638 N N . ASN A 1 193 ? -10.609 7.651 -11.953 1.00 95.44 193 ASN A N 1
ATOM 1639 C CA . ASN A 1 193 ? -10.205 8.576 -13.009 1.00 95.44 193 ASN A CA 1
ATOM 1640 C C . ASN A 1 193 ? -9.374 7.876 -14.100 1.00 95.44 193 ASN A C 1
ATOM 1642 O O . ASN A 1 193 ? -9.705 7.944 -15.285 1.00 95.44 193 ASN A O 1
ATOM 1646 N N . ILE A 1 194 ? -8.341 7.119 -13.717 1.00 94.94 194 ILE A N 1
ATOM 1647 C CA . ILE A 1 194 ? -7.502 6.374 -14.671 1.00 94.94 194 ILE A CA 1
ATOM 1648 C C . ILE A 1 194 ? -8.276 5.210 -15.321 1.00 94.94 194 ILE A C 1
ATOM 1650 O O . ILE A 1 194 ? -8.089 4.902 -16.503 1.00 94.94 194 ILE A O 1
ATOM 1654 N N . SER A 1 195 ? -9.178 4.557 -14.584 1.00 92.94 195 SER A N 1
ATOM 1655 C CA . SER A 1 195 ? -10.024 3.482 -15.121 1.00 92.94 195 SER A CA 1
ATOM 1656 C C . SER A 1 195 ? -10.993 3.966 -16.195 1.00 92.94 195 SER A C 1
ATOM 1658 O O . SER A 1 195 ? -11.299 3.202 -17.107 1.00 92.94 195 SER A O 1
ATOM 1660 N N . LEU A 1 196 ? -11.499 5.194 -16.084 1.00 91.94 196 LEU A N 1
ATOM 1661 C CA . LEU A 1 196 ? -12.379 5.797 -17.084 1.00 91.94 196 LEU A CA 1
ATOM 1662 C C . LEU A 1 196 ? -11.605 6.161 -18.351 1.00 91.94 196 LEU A C 1
ATOM 1664 O O . LEU A 1 196 ? -12.058 5.844 -19.446 1.00 91.94 196 LEU A O 1
ATOM 1668 N N . ILE A 1 197 ? -10.408 6.735 -18.201 1.00 88.69 197 ILE A N 1
ATOM 1669 C CA . ILE A 1 197 ? -9.537 7.081 -19.334 1.00 88.69 197 ILE A CA 1
ATOM 1670 C C . ILE A 1 197 ? -9.143 5.834 -20.138 1.00 88.69 197 ILE A C 1
ATOM 1672 O O . ILE A 1 197 ? -9.078 5.890 -21.355 1.00 88.69 197 ILE A O 1
ATOM 1676 N N . THR A 1 198 ? -8.913 4.700 -19.470 1.00 81.56 198 THR A N 1
ATOM 1677 C CA . THR A 1 198 ? -8.472 3.446 -20.116 1.00 81.56 198 THR A CA 1
ATOM 1678 C C . THR A 1 198 ? -9.579 2.611 -20.759 1.00 81.56 198 THR A C 1
ATOM 1680 O O . THR A 1 198 ? -9.272 1.634 -21.440 1.00 81.56 198 THR A O 1
ATOM 1683 N N . LYS A 1 199 ? -10.853 2.917 -20.495 1.00 67.69 199 LYS A N 1
ATOM 1684 C CA . LYS A 1 199 ? -12.003 2.217 -21.095 1.00 67.69 199 LYS A CA 1
ATOM 1685 C C . LYS A 1 199 ? -12.485 2.860 -22.399 1.00 67.69 199 LYS A C 1
ATOM 1687 O O . LYS A 1 199 ? -13.276 2.226 -23.096 1.00 67.69 199 LYS A O 1
ATOM 1692 N N . ASN A 1 200 ? -12.029 4.079 -22.684 1.00 43.69 200 ASN A N 1
ATOM 1693 C CA . ASN A 1 200 ? -12.273 4.813 -23.926 1.00 43.69 200 ASN A CA 1
ATOM 1694 C C . ASN A 1 200 ? -11.117 4.605 -24.907 1.00 43.69 200 ASN A C 1
ATOM 1696 O O . ASN A 1 200 ? -11.391 4.682 -26.123 1.00 43.69 200 ASN A O 1
#

Foldseek 3Di:
DPDDLVVVQVVVVVVLVVLVVVLCVVVVPPPDDDDPDDDDDDPPVPPCDVVVVLVCLLPPLLVCCLSCVVCLVSSLVSVVSNPVVDDLVSVLVSLVSLVVQLVVLLVVLVVCLVVLNRPPDSSLVSNQSSLVNLLSVCVVPVPSSLVSCVVSVVLVSLVVSLVSQVVSCVVVVPPDGRPCNVSSVSVVVSSVVSVVVVVD